Protein AF-Q0FE99-F1 (afdb_monomer)

pLDDT: mean 83.25, std 14.72, range [33.59, 97.94]

Solvent-accessible surface area (backbone atoms only — not comparable to full-atom values): 16387 Å² total; per-residue (Å²): 115,67,67,64,54,49,58,62,48,47,56,53,53,52,51,62,73,66,51,79,82,69,79,72,64,64,69,43,74,64,71,83,61,98,39,24,63,57,47,57,53,49,53,53,50,47,51,66,77,40,68,89,54,61,56,40,36,44,37,62,70,56,96,28,25,33,31,49,31,34,41,40,35,49,67,51,49,53,54,21,60,74,71,55,35,54,66,63,36,55,77,68,24,48,78,44,82,73,30,57,43,78,33,90,29,76,40,33,38,39,40,40,37,42,32,69,66,32,38,36,42,34,43,35,35,34,81,38,43,44,32,35,43,30,43,38,42,39,36,56,99,55,82,39,44,33,44,34,42,37,36,55,42,78,77,44,58,53,26,43,34,37,43,32,41,36,38,41,66,99,52,60,47,31,43,36,39,36,35,29,33,51,43,96,85,57,52,31,35,41,34,37,39,38,38,35,36,56,99,52,91,46,50,31,42,33,40,35,40,35,39,53,52,50,94,76,60,27,29,44,36,43,36,44,35,35,48,78,91,40,49,27,42,37,42,33,42,39,35,72,62,86,45,44,35,41,32,48,32,42,37,34,38,80,92,43,93,64,69,43,76,39,45,36,42,35,36,40,46,79,50,74,53,94,44,35,34,28,31,42,35,41,32,62,42,74,67,66,80,80,73,76,67,70,79,62,76,82,72,29,78,90,39,47,66,59,55,44,60,69,41,49,43,78,119

Secondary structure (DSSP, 8-state):
-HHHHHHHHHHHHHHHHSS-------EEEPP--S-HHHHHHHHHHHHHH-TT-SEEEEE--BTTEEEEEEEEEHHHHHHHHHTT-HHHHHHHSEEEEEEEEE-----EEEEEEE-SS-EEEEEEEEEETTEEEEEEEEESSSEEEEEEEEEEEEEETTEEEEEEEEEETTS--EEEEEEEEE-TTSSEEEEEEEEEETTSS-EEEEEEEEEEEETTTEEEEEEEEEETTEEEEEEEEEEE-SSEEEEEEEEEETT-SPPEEEEEEEE--SSEETTEEEEEEEES-S--TTTS----GGGSGGGHHHHHHHH----

Radius of gyration: 23.56 Å; Cα contacts (8 Å, |Δi|>4): 689; chains: 1; bounding box: 82×40×61 Å

Nearest PDB structures (foldseek):
  5onu-assembly1_C  TM=5.615E-01  e=1.186E-01  Vibrio cholerae
  4e1t-assembly1_A  TM=5.216E-01  e=1.319E-01  Yersinia pseudotuberculosis
  7bty-assembly1_L  TM=4.018E-01  e=3.081E-01  Saccharomyces cerevisiae
  9e9r-assembly1_A  TM=2.254E-01  e=5.235E-01  Homo sapiens

Mean predicted aligned error: 9.55 Å

Structure (mmCIF, N/CA/C/O backbone):
data_AF-Q0FE99-F1
#
_entry.id   AF-Q0FE99-F1
#
loop_
_atom_site.group_PDB
_atom_site.id
_atom_site.type_symbol
_atom_site.label_atom_id
_atom_site.label_alt_id
_atom_site.label_comp_id
_atom_site.label_asym_id
_atom_site.label_entity_id
_atom_site.label_seq_id
_atom_site.pdbx_PDB_ins_code
_atom_site.Cartn_x
_atom_site.Cartn_y
_atom_site.Cartn_z
_atom_site.occupancy
_atom_site.B_iso_or_equiv
_atom_site.auth_seq_id
_atom_site.auth_comp_id
_atom_site.auth_asym_id
_atom_site.auth_atom_id
_atom_site.pdbx_PDB_model_num
ATOM 1 N N . MET A 1 1 ? 56.415 15.605 14.133 1.00 55.59 1 MET A N 1
ATOM 2 C CA . MET A 1 1 ? 56.272 16.130 12.752 1.00 55.59 1 MET A CA 1
ATOM 3 C C . MET A 1 1 ? 55.196 15.385 11.950 1.00 55.59 1 MET A C 1
ATOM 5 O O . MET A 1 1 ? 54.317 16.043 11.415 1.00 55.59 1 MET A O 1
ATOM 9 N N . LEU A 1 2 ? 55.181 14.044 11.958 1.00 50.09 2 LEU A N 1
ATOM 10 C CA . LEU A 1 2 ? 54.206 13.191 11.244 1.00 50.09 2 LEU A CA 1
ATOM 11 C C . LEU A 1 2 ? 52.716 13.461 11.540 1.00 50.09 2 LEU A C 1
ATOM 13 O O . LEU A 1 2 ? 51.912 13.487 10.614 1.00 50.09 2 LEU A O 1
ATOM 17 N N . ILE A 1 3 ? 52.340 13.734 12.795 1.00 54.94 3 ILE A N 1
ATOM 18 C CA . ILE A 1 3 ? 50.931 13.968 13.178 1.00 54.94 3 ILE A CA 1
ATOM 19 C C . ILE A 1 3 ? 50.371 15.252 12.541 1.00 54.94 3 ILE A C 1
ATOM 21 O O . ILE A 1 3 ? 49.228 15.278 12.092 1.00 54.94 3 ILE A O 1
ATOM 25 N N . ARG A 1 4 ? 51.185 16.313 12.423 1.00 53.78 4 ARG A N 1
ATOM 26 C CA . ARG A 1 4 ? 50.764 17.558 11.753 1.00 53.78 4 ARG A CA 1
ATOM 27 C C . ARG A 1 4 ? 50.572 17.356 10.250 1.00 53.78 4 ARG A C 1
ATOM 29 O O . ARG A 1 4 ? 49.645 17.925 9.682 1.00 53.78 4 ARG A O 1
ATOM 36 N N . THR A 1 5 ? 51.398 16.521 9.622 1.00 63.19 5 THR A N 1
ATOM 37 C CA . THR A 1 5 ? 51.247 16.147 8.211 1.00 63.19 5 THR A CA 1
ATOM 38 C C . THR A 1 5 ? 49.976 15.320 8.004 1.00 63.19 5 THR A C 1
ATOM 40 O O . THR A 1 5 ? 49.197 15.616 7.103 1.00 63.19 5 THR A O 1
ATOM 43 N N . PHE A 1 6 ? 49.699 14.362 8.894 1.00 59.28 6 PHE A N 1
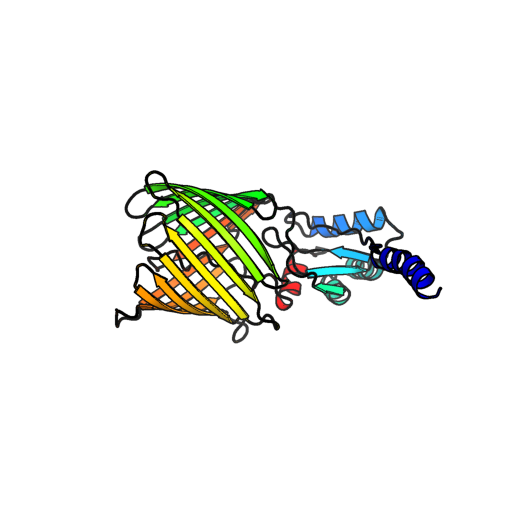ATOM 44 C CA . PHE A 1 6 ? 48.509 13.512 8.823 1.00 59.28 6 PHE A CA 1
ATOM 45 C C . PHE A 1 6 ? 47.205 14.310 8.977 1.00 59.28 6 PHE A C 1
ATOM 47 O O . PHE A 1 6 ? 46.288 14.146 8.181 1.00 59.28 6 PHE A O 1
ATOM 54 N N . ILE A 1 7 ? 47.144 15.259 9.919 1.00 65.81 7 ILE A N 1
ATOM 55 C CA . ILE A 1 7 ? 45.979 16.149 10.095 1.00 65.81 7 ILE A CA 1
ATOM 56 C C . ILE A 1 7 ? 45.768 17.050 8.866 1.00 65.81 7 ILE A C 1
ATOM 58 O O . ILE A 1 7 ? 44.627 17.330 8.487 1.00 65.81 7 ILE A O 1
ATOM 62 N N . ARG A 1 8 ? 46.854 17.486 8.212 1.00 66.56 8 ARG A N 1
ATOM 63 C CA . ARG A 1 8 ? 46.778 18.334 7.014 1.00 66.56 8 ARG A CA 1
ATOM 64 C C . ARG A 1 8 ? 46.185 17.580 5.820 1.00 66.56 8 ARG A C 1
ATOM 66 O O . ARG A 1 8 ? 45.378 18.165 5.108 1.00 66.56 8 ARG A O 1
ATOM 73 N N . TYR A 1 9 ? 46.516 16.299 5.644 1.00 66.69 9 TYR A N 1
ATOM 74 C CA . TYR A 1 9 ? 45.949 15.460 4.578 1.00 66.69 9 TYR A CA 1
ATOM 75 C C . TYR A 1 9 ? 44.597 14.833 4.939 1.00 66.69 9 TYR A C 1
ATOM 77 O O . TYR A 1 9 ? 43.781 14.625 4.046 1.00 66.69 9 TYR A O 1
ATOM 85 N N . TYR A 1 10 ? 44.297 14.624 6.226 1.00 65.00 10 TYR A N 1
ATOM 86 C CA . TYR A 1 10 ? 42.995 14.135 6.692 1.00 65.00 10 TYR A CA 1
ATOM 87 C C . TYR A 1 10 ? 41.843 15.037 6.231 1.00 65.00 10 TYR A C 1
ATOM 89 O O . TYR A 1 10 ? 40.826 14.539 5.760 1.00 65.0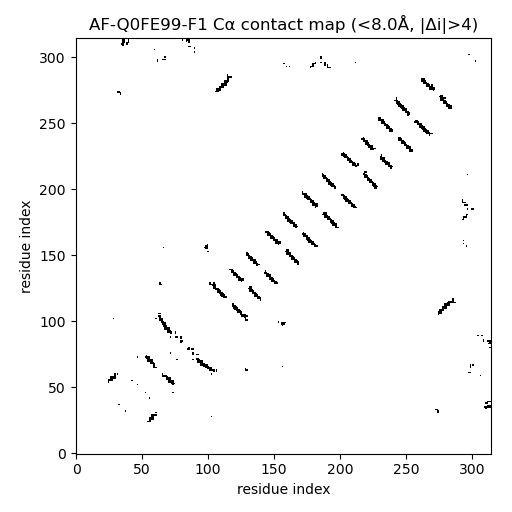0 10 TYR A O 1
ATOM 97 N N . LYS A 1 11 ? 42.024 16.367 6.263 1.00 58.12 11 LYS A N 1
ATOM 98 C CA . LYS A 1 11 ? 41.023 17.305 5.728 1.00 58.12 11 LYS A CA 1
ATOM 99 C C . LYS A 1 11 ? 40.774 17.119 4.228 1.00 58.12 11 LYS A C 1
ATOM 101 O O . LYS A 1 11 ? 39.623 17.172 3.820 1.00 58.12 11 LYS A O 1
ATOM 106 N N . TYR A 1 12 ? 41.810 16.866 3.426 1.00 64.00 12 TYR A N 1
ATOM 107 C CA . TYR A 1 12 ? 41.656 16.619 1.986 1.00 64.00 12 TYR A CA 1
ATOM 108 C C . TYR A 1 12 ? 41.033 15.250 1.694 1.00 64.00 12 TYR A C 1
ATOM 110 O O . TYR A 1 12 ? 40.179 15.152 0.822 1.00 64.00 12 TYR A O 1
ATOM 118 N N . ILE A 1 13 ? 41.393 14.214 2.457 1.00 61.84 13 ILE A N 1
ATOM 119 C CA . ILE A 1 13 ? 40.809 12.870 2.332 1.00 61.84 13 ILE A CA 1
ATOM 120 C C . ILE A 1 13 ? 39.317 12.896 2.686 1.00 61.84 13 ILE A C 1
ATOM 122 O O . ILE A 1 13 ? 38.508 12.357 1.939 1.00 61.84 13 ILE A O 1
ATOM 126 N N . VAL A 1 14 ? 38.937 13.585 3.767 1.00 56.94 14 VAL A N 1
ATOM 127 C CA . VAL A 1 14 ? 37.531 13.778 4.155 1.00 56.94 14 VAL A CA 1
ATOM 128 C C . VAL A 1 14 ? 36.778 14.630 3.126 1.00 56.94 14 VAL A C 1
ATOM 130 O O . VAL A 1 14 ? 35.630 14.330 2.823 1.00 56.94 14 VAL A O 1
ATOM 133 N N . PHE A 1 15 ? 37.417 15.638 2.524 1.00 51.78 15 PHE A N 1
ATOM 134 C CA . PHE A 1 15 ? 36.812 16.458 1.467 1.00 51.78 15 PHE A CA 1
ATOM 135 C C . PHE A 1 15 ? 36.591 15.679 0.157 1.00 51.78 15 PHE A C 1
ATOM 137 O O . PHE A 1 15 ? 35.578 15.876 -0.507 1.00 51.78 15 PHE A O 1
ATOM 144 N N . ILE A 1 16 ? 37.491 14.751 -0.189 1.00 54.09 16 ILE A N 1
ATOM 145 C CA . ILE A 1 16 ? 37.349 13.849 -1.346 1.00 54.09 16 ILE A CA 1
ATOM 146 C C . ILE A 1 16 ? 36.293 12.760 -1.076 1.00 54.09 16 ILE A C 1
ATOM 148 O O . ILE A 1 16 ? 35.539 12.418 -1.980 1.00 54.09 16 ILE A O 1
ATOM 152 N N . LEU A 1 17 ? 36.177 12.265 0.164 1.00 47.16 17 LEU A N 1
ATOM 153 C CA . LEU A 1 17 ? 35.137 11.309 0.587 1.00 47.16 17 LEU A CA 1
ATOM 154 C C . LEU A 1 17 ? 33.735 11.933 0.718 1.00 47.16 17 LEU A C 1
ATOM 156 O O . LEU A 1 17 ? 32.744 11.214 0.620 1.00 47.16 17 LEU A O 1
ATOM 160 N N . LEU A 1 18 ? 33.647 13.249 0.942 1.00 41.38 18 LEU A N 1
ATOM 161 C CA . LEU A 1 18 ? 32.390 14.000 1.069 1.00 41.38 18 LEU A CA 1
ATOM 162 C C . LEU A 1 18 ? 31.955 14.705 -0.219 1.00 41.38 18 LEU A C 1
ATOM 164 O O . LEU A 1 18 ? 30.887 15.313 -0.231 1.00 41.38 18 LEU A O 1
ATOM 168 N N . MET A 1 19 ? 32.738 14.632 -1.298 1.00 36.09 19 MET A N 1
ATOM 169 C CA . MET A 1 19 ? 32.263 15.035 -2.619 1.00 36.09 19 MET A CA 1
ATOM 170 C C . MET A 1 19 ? 31.213 14.014 -3.069 1.00 36.09 19 MET A C 1
ATOM 172 O O . MET A 1 19 ? 31.570 12.861 -3.328 1.00 36.09 19 MET A O 1
ATOM 176 N N . PRO A 1 20 ? 29.924 14.380 -3.184 1.00 35.47 20 PRO A N 1
ATOM 177 C CA . PRO A 1 20 ? 28.985 13.498 -3.839 1.00 35.47 20 PRO A CA 1
ATOM 178 C C . PRO A 1 20 ? 29.441 13.403 -5.296 1.00 35.47 20 PRO A C 1
ATOM 180 O O . PRO A 1 20 ? 29.342 14.372 -6.047 1.00 35.47 20 PRO A O 1
ATOM 183 N N . MET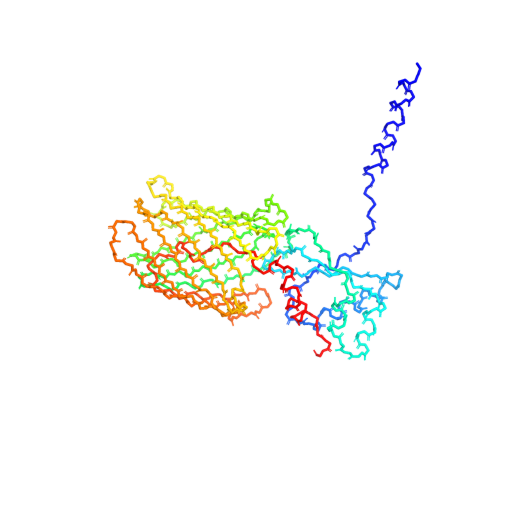 A 1 21 ? 29.950 12.243 -5.718 1.00 33.59 21 MET A N 1
ATOM 184 C CA . MET A 1 21 ? 29.922 11.911 -7.138 1.00 33.59 21 MET A CA 1
ATOM 185 C C . MET A 1 21 ? 28.452 11.759 -7.508 1.00 33.59 21 MET A C 1
ATOM 187 O O . MET A 1 21 ? 27.885 10.669 -7.483 1.00 33.59 21 MET A O 1
ATOM 191 N N . THR A 1 22 ? 27.800 12.870 -7.828 1.00 36.06 22 THR A N 1
ATOM 192 C CA . THR A 1 22 ? 26.568 12.818 -8.583 1.00 36.06 22 THR A CA 1
ATOM 193 C C . THR A 1 22 ? 26.960 12.446 -10.006 1.00 36.06 22 THR A C 1
ATOM 195 O O . THR A 1 22 ? 27.156 13.292 -10.874 1.00 36.06 22 THR A O 1
ATOM 198 N N . ILE A 1 23 ? 27.030 11.143 -10.288 1.00 36.03 23 ILE A N 1
ATOM 199 C CA . ILE A 1 23 ? 26.651 10.691 -11.624 1.00 36.03 23 ILE A CA 1
ATOM 200 C C . ILE A 1 23 ? 25.162 11.016 -11.709 1.00 36.03 23 ILE A C 1
ATOM 202 O O . ILE A 1 23 ? 24.304 10.232 -11.313 1.00 36.03 23 ILE A O 1
ATOM 206 N N . GLN A 1 24 ? 24.863 12.254 -12.101 1.00 38.78 24 GLN A N 1
ATOM 207 C CA . GLN A 1 24 ? 23.513 12.765 -12.264 1.00 38.78 24 GLN A CA 1
ATOM 208 C C . GLN A 1 24 ? 22.927 12.103 -13.518 1.00 38.78 24 GLN A C 1
ATOM 210 O O . GLN A 1 24 ? 22.802 12.697 -14.592 1.00 38.78 24 GLN A O 1
ATOM 215 N N . ALA A 1 25 ? 22.556 10.829 -13.380 1.00 41.19 25 ALA A N 1
ATOM 216 C CA . ALA A 1 25 ? 21.406 10.332 -14.101 1.00 41.19 25 ALA A CA 1
ATOM 217 C C . ALA A 1 25 ? 20.262 11.279 -13.723 1.00 41.19 25 ALA A C 1
ATOM 219 O O . ALA A 1 25 ? 19.929 11.446 -12.553 1.00 41.19 25 ALA A O 1
ATOM 220 N N . GLU A 1 26 ? 19.746 12.002 -14.708 1.00 47.16 26 GLU A N 1
ATOM 221 C CA . GLU A 1 26 ? 18.569 12.833 -14.471 1.00 47.16 26 GLU A CA 1
ATOM 222 C C . GLU A 1 26 ? 17.416 11.873 -14.295 1.00 47.16 26 GLU A C 1
ATOM 224 O O . GLU A 1 26 ? 17.114 11.068 -15.181 1.00 47.16 26 GLU A O 1
ATOM 229 N N . GLU A 1 27 ? 16.868 11.914 -13.095 1.00 48.84 27 GLU A N 1
ATOM 230 C CA . GLU A 1 27 ? 15.754 11.090 -12.707 1.00 48.84 27 GLU A CA 1
ATOM 231 C C . GLU A 1 27 ? 14.528 11.561 -13.480 1.00 48.84 27 GLU A C 1
ATOM 233 O O . GLU A 1 27 ? 14.151 12.735 -13.440 1.00 48.84 27 GLU A O 1
ATOM 238 N N . ILE A 1 28 ? 13.908 10.643 -14.215 1.00 53.31 28 ILE A N 1
ATOM 239 C CA . ILE A 1 28 ? 12.553 10.871 -14.684 1.00 53.31 28 ILE A CA 1
ATOM 240 C C . ILE A 1 28 ? 11.665 10.490 -13.516 1.00 53.31 28 ILE A C 1
ATOM 242 O O . ILE A 1 28 ? 11.262 9.332 -13.361 1.00 53.31 28 ILE A O 1
ATOM 246 N N . GLU A 1 29 ? 11.371 11.477 -12.676 1.00 48.50 29 GLU A N 1
ATOM 247 C CA . GLU A 1 29 ? 10.285 11.330 -11.725 1.00 48.50 29 GLU A CA 1
ATOM 248 C C . GLU A 1 29 ? 8.992 11.082 -12.509 1.00 48.50 29 GLU A C 1
ATOM 250 O O . GLU A 1 29 ? 8.618 11.823 -13.425 1.00 48.50 29 GLU A O 1
ATOM 255 N N . TYR A 1 30 ? 8.318 9.988 -12.169 1.00 50.72 30 TYR A N 1
ATOM 256 C CA . TYR A 1 30 ? 7.049 9.622 -12.770 1.00 50.72 30 TYR A CA 1
ATOM 257 C C . TYR A 1 30 ? 6.012 10.731 -12.549 1.00 50.72 30 TYR A C 1
ATOM 259 O O . TYR A 1 30 ? 5.648 11.063 -11.417 1.00 50.72 30 TYR A O 1
ATOM 267 N N . ILE A 1 31 ? 5.477 11.260 -13.651 1.00 42.38 31 ILE A N 1
ATOM 268 C CA . ILE A 1 31 ? 4.273 12.086 -13.632 1.00 42.38 31 ILE A CA 1
ATOM 269 C C . ILE A 1 31 ? 3.072 11.126 -13.659 1.00 42.38 31 ILE A C 1
ATOM 271 O O . ILE A 1 31 ? 2.992 10.307 -14.573 1.00 42.38 31 ILE A O 1
ATOM 275 N N . PRO A 1 32 ? 2.127 11.224 -12.706 1.00 39.38 32 PRO A N 1
ATOM 276 C CA . PRO A 1 32 ? 0.945 10.364 -12.572 1.00 39.38 32 PRO A CA 1
ATOM 277 C C . PRO A 1 32 ? -0.127 10.619 -13.642 1.00 39.38 32 PRO A C 1
ATOM 279 O O . PRO A 1 32 ? -1.306 10.782 -13.347 1.00 39.38 32 PRO A O 1
ATOM 282 N N . SER A 1 33 ? 0.283 10.662 -14.904 1.00 36.03 33 SER A N 1
ATOM 283 C CA . SER A 1 33 ? -0.612 10.707 -16.049 1.00 36.03 33 SER A CA 1
ATOM 284 C C . SER A 1 33 ? -0.863 9.282 -16.534 1.00 36.03 33 SER A C 1
ATOM 286 O O . SER A 1 33 ? 0.059 8.572 -16.927 1.00 36.03 33 SER A O 1
ATOM 288 N N . ASN A 1 34 ? -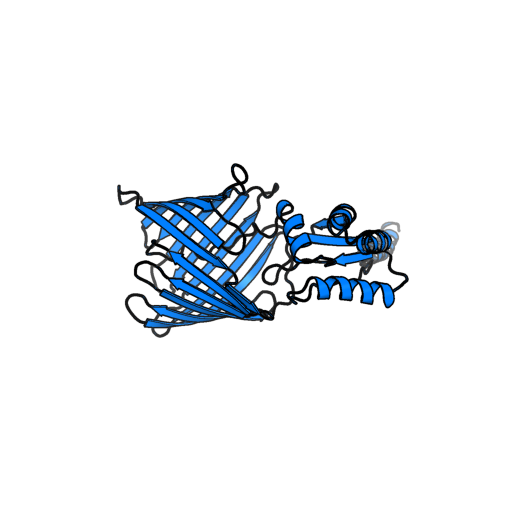2.134 8.889 -16.488 1.00 41.47 34 ASN A N 1
ATOM 289 C CA . ASN A 1 34 ? -2.721 7.588 -16.818 1.00 41.47 34 ASN A CA 1
ATOM 290 C C . ASN A 1 34 ? -2.595 7.178 -18.304 1.00 41.47 34 ASN A C 1
ATOM 292 O O . ASN A 1 34 ? -3.504 6.583 -18.872 1.00 41.47 34 ASN A O 1
ATOM 296 N N . SER A 1 35 ? -1.484 7.474 -18.976 1.00 49.81 35 SER A N 1
ATOM 297 C CA . SER A 1 35 ? -1.228 6.888 -20.290 1.00 49.81 35 SER A CA 1
ATOM 298 C C . SER A 1 35 ? 0.221 6.444 -20.406 1.00 49.81 35 SER A C 1
ATOM 300 O O . SER A 1 35 ? 1.145 7.252 -20.331 1.00 49.81 35 SER A O 1
ATOM 302 N N . SER A 1 36 ? 0.417 5.152 -20.658 1.00 53.69 36 SER A N 1
ATOM 303 C CA . SER A 1 36 ? 1.676 4.580 -21.154 1.00 53.69 36 SER A CA 1
ATOM 304 C C . SER A 1 36 ? 2.278 5.415 -22.295 1.00 53.69 36 SER A C 1
ATOM 306 O O . SER A 1 36 ? 3.486 5.657 -22.345 1.00 53.69 36 SER A O 1
ATOM 308 N N . LYS A 1 37 ? 1.406 5.981 -23.144 1.00 59.06 37 LYS A N 1
ATOM 309 C CA . LYS A 1 37 ? 1.744 6.919 -24.226 1.00 59.06 37 LYS A CA 1
ATOM 310 C C . LYS A 1 37 ? 2.473 8.173 -23.739 1.00 59.06 37 LYS A C 1
ATOM 312 O O . LYS A 1 37 ? 3.293 8.712 -24.477 1.00 59.06 37 LYS A O 1
ATOM 317 N N . SER A 1 38 ? 2.223 8.644 -22.517 1.00 69.25 38 SER A N 1
ATOM 318 C CA . SER A 1 38 ? 2.948 9.774 -21.927 1.00 69.25 38 SER A CA 1
ATOM 319 C C . SER A 1 38 ? 4.372 9.404 -21.508 1.00 69.25 38 SER A C 1
ATOM 321 O O . SER A 1 38 ? 5.252 10.261 -21.567 1.00 69.25 38 SER A O 1
ATOM 323 N N . ILE A 1 39 ? 4.621 8.161 -21.086 1.00 77.31 39 ILE A N 1
ATOM 324 C CA . ILE A 1 39 ? 5.941 7.729 -20.605 1.00 77.31 39 ILE A CA 1
ATOM 325 C C . ILE A 1 39 ? 6.889 7.523 -21.779 1.00 77.31 39 ILE A C 1
ATOM 327 O O . ILE A 1 39 ? 7.949 8.140 -21.802 1.00 77.31 39 ILE A O 1
ATOM 331 N N . VAL A 1 40 ? 6.474 6.769 -22.801 1.00 83.00 40 VAL A N 1
ATOM 332 C CA . VAL A 1 40 ? 7.266 6.569 -24.031 1.00 83.00 40 VAL A CA 1
ATOM 333 C C . VAL A 1 40 ? 7.639 7.917 -24.666 1.00 83.00 40 VAL A C 1
ATOM 335 O O . VAL A 1 40 ? 8.808 8.171 -24.954 1.00 83.00 40 VAL A O 1
ATOM 338 N N . LYS A 1 41 ? 6.681 8.851 -24.774 1.00 83.50 41 LYS A N 1
ATOM 339 C CA . LYS A 1 41 ? 6.940 10.214 -25.277 1.00 83.50 41 LYS A CA 1
ATOM 340 C C . LYS A 1 41 ? 7.944 10.997 -24.424 1.00 83.50 41 LYS A C 1
ATOM 342 O O . LYS A 1 41 ? 8.742 11.761 -24.966 1.00 83.50 41 LYS A O 1
ATOM 347 N N . ASN A 1 42 ? 7.914 10.838 -23.101 1.00 83.38 42 ASN A N 1
ATOM 348 C CA . ASN A 1 42 ? 8.874 11.492 -22.211 1.00 83.38 42 ASN A CA 1
ATOM 349 C C . ASN A 1 42 ? 10.286 10.936 -22.396 1.00 83.38 42 ASN A C 1
ATOM 351 O O . ASN A 1 42 ? 11.229 11.722 -22.487 1.00 83.38 42 ASN A O 1
ATOM 355 N N . ILE A 1 43 ? 10.418 9.612 -22.505 1.00 86.25 43 ILE A N 1
ATOM 356 C CA . ILE A 1 43 ? 11.696 8.948 -22.777 1.00 86.25 43 ILE A CA 1
ATOM 357 C C . ILE A 1 43 ? 12.263 9.427 -24.121 1.00 86.25 43 ILE A C 1
ATOM 359 O O . ILE A 1 43 ? 13.410 9.874 -24.179 1.00 86.25 43 ILE A O 1
ATOM 363 N N . ASP A 1 44 ? 11.439 9.436 -25.174 1.00 88.31 44 ASP A N 1
ATOM 364 C CA . ASP A 1 44 ? 11.815 9.951 -26.498 1.00 88.31 44 ASP A CA 1
ATOM 365 C C . ASP A 1 44 ? 12.333 11.391 -26.428 1.00 88.31 44 ASP A C 1
ATOM 367 O O . ASP A 1 44 ? 13.399 11.714 -26.960 1.00 88.31 44 ASP A O 1
ATOM 371 N N . ARG A 1 45 ? 11.585 12.271 -25.750 1.00 86.38 45 ARG A N 1
ATOM 372 C CA . ARG A 1 45 ? 11.951 13.681 -25.589 1.00 86.38 45 ARG A CA 1
ATOM 373 C C . ARG A 1 45 ? 13.303 13.828 -24.897 1.00 86.38 45 ARG A C 1
ATOM 375 O O . ARG A 1 45 ? 14.115 14.635 -25.343 1.00 86.38 45 ARG A O 1
ATOM 382 N N . LEU A 1 46 ? 13.557 13.057 -23.845 1.00 85.56 46 LEU A N 1
ATOM 383 C CA . LEU A 1 46 ? 14.795 13.153 -23.074 1.00 85.56 46 LEU A CA 1
ATOM 384 C C . LEU A 1 46 ? 16.005 12.656 -23.857 1.00 85.56 46 LEU A C 1
ATOM 386 O O . LEU A 1 46 ? 17.021 13.350 -23.894 1.00 85.56 46 LEU A O 1
ATOM 390 N N . PHE A 1 47 ? 15.895 11.521 -24.552 1.00 88.06 47 PHE A N 1
ATOM 391 C CA . PHE A 1 47 ? 16.986 11.046 -25.405 1.00 88.06 47 PHE A CA 1
ATOM 392 C C . PHE A 1 47 ? 17.241 11.951 -26.614 1.00 88.06 47 PHE A C 1
ATOM 394 O O . PHE A 1 47 ? 18.381 12.009 -27.083 1.00 88.06 47 PHE A O 1
ATOM 401 N N . LYS A 1 48 ? 16.219 12.675 -27.096 1.00 88.00 48 LYS A N 1
ATOM 402 C CA . LYS A 1 48 ? 16.360 13.695 -28.144 1.00 88.00 48 LYS A CA 1
ATOM 403 C C . LYS A 1 48 ? 17.033 14.970 -27.630 1.00 88.00 48 LYS A C 1
ATOM 405 O O . LYS A 1 48 ? 17.907 15.501 -28.303 1.00 88.00 48 LYS A O 1
ATOM 410 N N . GLN A 1 49 ? 16.638 15.463 -26.455 1.00 85.44 49 GLN A N 1
ATOM 411 C CA . GLN A 1 49 ? 17.198 16.683 -25.859 1.00 85.44 49 GLN A CA 1
ATOM 412 C C . GLN A 1 49 ? 18.621 16.486 -25.326 1.00 85.44 49 GLN A C 1
ATOM 414 O O . GLN A 1 49 ? 19.403 17.434 -25.309 1.00 85.44 49 GLN A O 1
ATOM 419 N N . LYS A 1 50 ? 18.960 15.273 -24.875 1.00 83.19 50 LYS A N 1
ATOM 420 C CA . LYS A 1 50 ? 20.261 14.942 -24.277 1.00 83.19 50 LYS A CA 1
ATOM 421 C C . LYS A 1 50 ? 20.880 13.729 -24.979 1.00 83.19 50 LYS A C 1
ATOM 423 O O . LYS A 1 50 ? 20.942 12.644 -24.395 1.00 83.19 50 LYS A O 1
ATOM 428 N N . PRO A 1 51 ? 21.333 13.878 -26.238 1.00 81.88 51 PRO A N 1
ATOM 429 C CA . PRO A 1 51 ? 21.830 12.766 -27.047 1.00 81.88 51 PRO A CA 1
ATOM 430 C C . PRO A 1 51 ? 23.046 12.046 -26.442 1.00 81.88 51 PRO A C 1
ATOM 432 O O . PRO A 1 51 ? 23.211 10.852 -26.680 1.00 81.88 51 PRO A O 1
ATOM 435 N N . GLN A 1 52 ? 23.843 12.736 -25.628 1.00 84.06 52 GLN A N 1
ATOM 436 C CA . GLN A 1 52 ? 25.014 12.212 -24.924 1.00 84.06 52 GLN A CA 1
ATOM 437 C C . GLN A 1 52 ? 24.687 11.247 -23.770 1.00 84.06 52 GLN A C 1
ATOM 439 O O . GLN A 1 52 ? 25.587 10.597 -23.245 1.00 84.06 52 GLN A O 1
ATOM 444 N N . LYS A 1 53 ? 23.422 11.147 -23.340 1.00 80.25 53 LYS A N 1
ATOM 445 C CA . LYS A 1 53 ? 23.033 10.233 -22.259 1.00 80.25 53 LYS A CA 1
ATOM 446 C C . LYS A 1 53 ? 22.877 8.800 -22.748 1.00 80.25 53 LYS A C 1
ATOM 448 O O . LYS A 1 53 ? 22.207 8.547 -23.747 1.00 80.25 53 LYS A O 1
ATOM 453 N N . ILE A 1 54 ? 23.454 7.874 -21.985 1.00 88.12 54 ILE A N 1
ATOM 454 C CA . ILE A 1 54 ? 23.476 6.436 -22.288 1.00 88.12 54 ILE A CA 1
ATOM 455 C C . ILE A 1 54 ? 22.294 5.710 -21.631 1.00 88.12 54 ILE A C 1
ATOM 457 O O . ILE A 1 54 ? 21.829 4.701 -22.155 1.00 88.12 54 ILE A O 1
ATOM 461 N N . SER A 1 55 ? 21.756 6.239 -20.530 1.00 87.31 55 SER A N 1
ATOM 462 C CA . SER A 1 55 ? 20.583 5.690 -19.849 1.00 87.31 55 SER A CA 1
ATOM 463 C C . SER A 1 55 ? 19.719 6.777 -19.210 1.00 87.31 55 SER A C 1
ATOM 465 O O . SER A 1 55 ? 20.120 7.940 -19.089 1.00 87.31 55 SER A O 1
ATOM 467 N N . ILE A 1 56 ? 18.515 6.377 -18.815 1.00 88.69 56 ILE A N 1
ATOM 468 C CA . ILE A 1 56 ? 17.571 7.162 -18.019 1.00 88.69 56 ILE A CA 1
ATOM 469 C C . ILE A 1 56 ? 17.107 6.332 -16.823 1.00 88.69 56 ILE A C 1
ATOM 471 O O . ILE A 1 56 ? 17.029 5.108 -16.914 1.00 88.69 56 ILE A O 1
ATOM 475 N N . LEU A 1 57 ? 16.762 6.996 -15.722 1.00 86.94 57 LEU A N 1
ATOM 476 C CA . LEU A 1 57 ? 16.169 6.340 -14.563 1.00 86.94 57 LEU A CA 1
ATOM 477 C C . LEU A 1 57 ? 14.656 6.556 -14.575 1.00 86.94 57 LEU A C 1
ATOM 479 O O . LEU A 1 57 ? 14.195 7.696 -14.555 1.00 86.94 57 LEU A O 1
ATOM 483 N N . LEU A 1 58 ? 13.898 5.465 -14.595 1.00 86.19 58 LEU A N 1
ATOM 484 C CA . LEU A 1 58 ? 12.448 5.467 -14.465 1.00 86.19 58 LEU A CA 1
ATOM 485 C C . LEU A 1 58 ? 12.058 4.987 -13.067 1.00 86.19 58 LEU A C 1
ATOM 487 O O . LEU A 1 58 ? 12.325 3.843 -12.719 1.00 86.19 58 LEU A O 1
ATOM 491 N N . THR A 1 59 ? 11.371 5.822 -12.291 1.00 86.81 59 THR A N 1
ATOM 492 C CA . THR A 1 59 ? 10.967 5.496 -10.913 1.00 86.81 59 THR A CA 1
ATOM 493 C C . THR A 1 59 ? 9.438 5.340 -10.816 1.00 86.81 59 THR A C 1
ATOM 495 O O . THR A 1 59 ? 8.736 6.353 -10.753 1.00 86.81 59 THR A O 1
ATOM 498 N N . PRO A 1 60 ? 8.876 4.110 -10.791 1.00 82.81 60 PRO A N 1
ATOM 499 C CA . PRO A 1 60 ? 7.438 3.896 -10.621 1.00 82.81 60 PRO A CA 1
ATOM 500 C C . PRO A 1 60 ? 6.923 4.437 -9.286 1.00 82.81 60 PRO A C 1
ATOM 502 O O . PRO A 1 60 ? 7.495 4.179 -8.223 1.00 82.81 60 PRO A O 1
ATOM 505 N N . LYS A 1 61 ? 5.795 5.148 -9.337 1.00 83.12 61 LYS A N 1
ATOM 506 C CA . LYS A 1 61 ? 5.155 5.755 -8.167 1.00 83.12 61 LYS A CA 1
ATOM 507 C C . LYS A 1 61 ? 3.855 5.036 -7.817 1.00 83.12 61 LYS A C 1
ATOM 509 O O . LYS A 1 61 ? 2.950 4.928 -8.636 1.00 83.12 61 LYS A O 1
ATOM 514 N N . ILE A 1 62 ? 3.714 4.664 -6.551 1.00 83.31 62 ILE A N 1
ATOM 515 C CA . ILE A 1 62 ? 2.534 4.028 -5.967 1.00 83.31 62 ILE A CA 1
ATOM 516 C C . ILE A 1 62 ? 2.074 4.892 -4.792 1.00 83.31 62 ILE A C 1
ATOM 518 O O . ILE A 1 62 ? 2.794 5.038 -3.806 1.00 83.31 62 ILE A O 1
ATOM 522 N N . LYS A 1 63 ? 0.886 5.507 -4.894 1.00 80.94 63 LYS A N 1
ATOM 523 C CA . LYS A 1 63 ? 0.272 6.330 -3.823 1.00 80.94 63 LYS A CA 1
ATOM 524 C C . LYS A 1 63 ? 1.256 7.317 -3.157 1.00 80.94 63 LYS A C 1
ATOM 526 O O . LYS A 1 63 ? 1.392 7.359 -1.933 1.00 80.94 63 LYS A O 1
ATOM 531 N N . GLY A 1 64 ? 1.988 8.084 -3.970 1.00 83.75 64 GLY A N 1
ATOM 532 C CA . GLY A 1 64 ? 2.930 9.089 -3.454 1.00 83.75 64 GLY A CA 1
ATOM 533 C C . GLY A 1 64 ? 4.308 8.562 -3.054 1.00 83.75 64 GLY A C 1
ATOM 534 O O . GLY A 1 64 ? 5.080 9.308 -2.467 1.00 83.75 64 GLY A O 1
ATOM 535 N N . LYS A 1 65 ? 4.624 7.293 -3.318 1.00 90.12 65 LYS A N 1
ATOM 536 C CA . LYS A 1 65 ? 5.868 6.655 -2.866 1.00 90.12 65 LYS A CA 1
ATOM 537 C C . LYS A 1 65 ? 6.489 5.835 -3.986 1.00 90.12 65 LYS A C 1
ATOM 539 O O . LYS A 1 65 ? 5.790 5.426 -4.907 1.00 90.12 65 LYS A O 1
ATOM 544 N N . SER A 1 66 ? 7.774 5.548 -3.884 1.00 91.06 66 SER A N 1
ATOM 545 C CA . SER A 1 66 ? 8.477 4.596 -4.744 1.00 91.06 66 SER A CA 1
ATOM 546 C C . SER A 1 66 ? 9.438 3.753 -3.912 1.00 91.06 66 SER A C 1
ATOM 548 O O . SER A 1 66 ? 9.662 4.039 -2.735 1.00 91.06 66 SER A O 1
ATOM 550 N N . ARG A 1 67 ? 9.982 2.692 -4.511 1.00 92.69 67 ARG A N 1
ATOM 551 C CA . ARG A 1 67 ? 11.062 1.897 -3.910 1.00 92.69 67 ARG A CA 1
ATOM 552 C C . ARG A 1 67 ? 12.110 1.500 -4.936 1.00 92.69 67 ARG A C 1
ATOM 554 O O . ARG A 1 67 ? 13.304 1.682 -4.721 1.00 92.69 67 ARG A O 1
ATOM 561 N N . TYR A 1 68 ? 11.630 0.961 -6.045 1.00 91.75 68 TYR A N 1
ATOM 562 C CA . TYR A 1 68 ? 12.471 0.557 -7.154 1.00 91.75 68 TYR A CA 1
ATOM 563 C C . TYR A 1 68 ? 12.491 1.614 -8.240 1.00 91.75 68 TYR A C 1
ATOM 565 O O . TYR A 1 68 ? 11.542 2.389 -8.382 1.00 91.75 68 TYR A O 1
ATOM 573 N N . SER A 1 69 ? 13.550 1.559 -9.032 1.00 90.94 69 SER A N 1
ATOM 574 C CA . SER A 1 69 ? 13.696 2.298 -10.274 1.00 90.94 69 SER A CA 1
ATOM 575 C C . SER A 1 69 ? 14.303 1.391 -11.345 1.00 90.94 69 SER A C 1
ATOM 577 O O . SER A 1 69 ? 14.967 0.405 -11.027 1.00 90.94 69 SER A O 1
ATOM 579 N N . PHE A 1 70 ? 14.085 1.729 -12.611 1.00 91.00 70 PHE A N 1
ATOM 580 C CA . PHE A 1 70 ? 14.627 1.034 -13.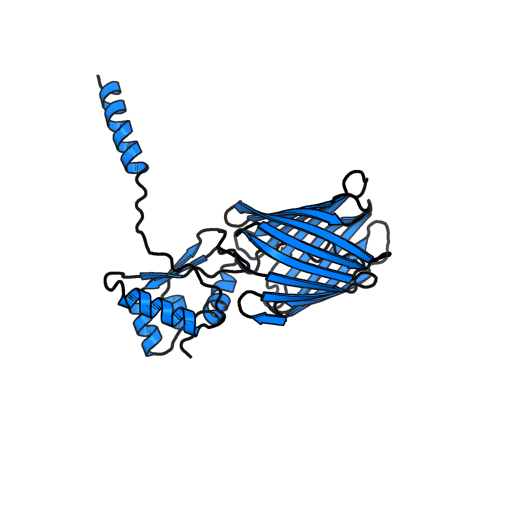770 1.00 91.00 70 PHE A CA 1
ATOM 581 C C . PHE A 1 70 ? 15.631 1.931 -14.488 1.00 91.00 70 PHE A C 1
ATOM 583 O O . PHE A 1 70 ? 15.275 3.026 -14.923 1.00 91.00 70 PHE A O 1
ATOM 590 N N . SER A 1 71 ? 16.872 1.475 -14.630 1.00 91.94 71 SER A N 1
ATOM 591 C CA . SER A 1 71 ? 17.858 2.117 -15.498 1.00 91.94 71 SER A CA 1
ATOM 592 C C . SER A 1 71 ? 17.668 1.589 -16.915 1.00 91.94 71 SER A C 1
ATOM 594 O O . SER A 1 71 ? 18.041 0.459 -17.230 1.00 91.94 71 SER A O 1
ATOM 596 N N . ILE A 1 72 ? 17.047 2.401 -17.766 1.00 90.75 72 ILE A N 1
ATOM 597 C CA . ILE A 1 72 ? 16.746 2.047 -19.151 1.00 90.75 72 ILE A CA 1
ATOM 598 C C . ILE A 1 72 ? 17.874 2.576 -20.029 1.00 90.75 72 ILE A C 1
ATOM 600 O O . ILE A 1 72 ? 18.050 3.792 -20.165 1.00 90.75 72 ILE A O 1
ATOM 604 N N . ARG A 1 73 ? 18.642 1.675 -20.644 1.00 92.25 73 ARG A N 1
ATOM 605 C CA . ARG A 1 73 ? 19.672 2.065 -21.610 1.00 92.25 73 ARG A CA 1
ATOM 606 C C . ARG A 1 73 ? 19.055 2.534 -22.927 1.00 92.25 73 ARG A C 1
ATOM 608 O O . ARG A 1 73 ? 18.050 2.003 -23.394 1.00 92.25 73 ARG A O 1
ATOM 615 N N . LYS A 1 74 ? 19.690 3.526 -23.547 1.00 90.56 74 LYS A N 1
ATOM 616 C CA . LYS A 1 74 ? 19.243 4.173 -24.786 1.00 90.56 74 LYS A CA 1
ATOM 617 C C . LYS A 1 74 ? 19.169 3.208 -25.971 1.00 90.56 74 LYS A C 1
ATOM 619 O O . LYS A 1 74 ? 18.205 3.245 -26.728 1.00 90.56 74 LYS A O 1
ATOM 624 N N . ASP A 1 75 ? 20.173 2.354 -26.128 1.00 92.81 75 ASP A N 1
ATOM 625 C CA . ASP A 1 75 ? 20.228 1.326 -27.172 1.00 92.81 75 ASP A CA 1
ATOM 626 C C . ASP A 1 75 ? 19.127 0.272 -26.997 1.00 92.81 75 ASP A C 1
ATOM 628 O O . ASP A 1 75 ? 18.369 0.021 -27.934 1.00 92.81 75 ASP A O 1
ATOM 632 N N . ALA A 1 76 ? 18.974 -0.260 -25.782 1.00 92.25 76 ALA A N 1
ATOM 633 C CA . ALA A 1 76 ? 17.906 -1.195 -25.433 1.00 92.25 76 ALA A CA 1
ATOM 634 C C . ALA A 1 76 ? 16.514 -0.589 -25.675 1.00 92.25 76 ALA A C 1
ATOM 636 O O . ALA A 1 76 ? 15.633 -1.244 -26.234 1.00 92.25 76 ALA A O 1
ATOM 637 N N . TYR A 1 77 ? 16.318 0.683 -25.315 1.00 91.75 77 TYR A N 1
ATOM 638 C CA . TYR A 1 77 ? 15.064 1.399 -25.546 1.00 91.75 77 TYR A CA 1
ATOM 639 C C . TYR A 1 77 ? 14.722 1.543 -27.035 1.00 91.75 77 TYR A C 1
ATOM 641 O O . TYR A 1 77 ? 13.579 1.326 -27.430 1.00 91.75 77 TYR A O 1
ATOM 649 N N . TYR A 1 78 ? 15.685 1.901 -27.888 1.00 91.06 78 TYR A N 1
ATOM 650 C CA . TYR A 1 78 ? 15.408 2.017 -29.323 1.00 91.06 78 TYR A CA 1
ATOM 651 C C . TYR A 1 78 ? 15.161 0.664 -29.986 1.00 91.06 78 TYR A C 1
ATOM 653 O O . TYR A 1 78 ? 14.309 0.574 -30.871 1.00 91.06 78 TYR A O 1
ATOM 661 N N . LEU A 1 79 ? 15.868 -0.380 -29.547 1.00 91.56 79 LEU A N 1
ATOM 662 C CA . LEU A 1 79 ? 15.665 -1.738 -30.041 1.00 91.56 79 LEU A CA 1
ATOM 663 C C . LEU A 1 79 ? 14.260 -2.251 -29.698 1.00 91.56 79 LEU A C 1
ATOM 665 O O . LEU A 1 79 ? 13.520 -2.653 -30.591 1.00 91.56 79 LEU A O 1
ATOM 669 N N . SER A 1 80 ? 13.871 -2.161 -28.427 1.00 90.94 80 SER A N 1
ATOM 670 C CA . SER A 1 80 ? 12.533 -2.547 -27.957 1.00 90.94 80 SER A CA 1
ATOM 671 C C . SER A 1 80 ? 11.424 -1.748 -28.633 1.00 90.94 80 SER A C 1
ATOM 673 O O . SER A 1 80 ? 10.460 -2.327 -29.124 1.00 90.94 80 SER A O 1
ATOM 675 N N . LYS A 1 81 ? 11.586 -0.425 -28.760 1.00 89.69 81 LYS A N 1
ATOM 676 C CA . LYS A 1 81 ? 10.622 0.428 -29.464 1.00 89.69 81 LYS A CA 1
ATOM 677 C C . LYS A 1 81 ? 10.442 0.025 -30.929 1.00 89.69 81 LYS A C 1
ATOM 679 O O . LYS A 1 81 ? 9.316 0.045 -31.417 1.00 89.69 81 LYS A O 1
ATOM 684 N N . LYS A 1 82 ? 11.523 -0.341 -31.633 1.00 91.06 82 LYS A N 1
ATOM 685 C CA . LYS A 1 82 ? 11.468 -0.786 -33.039 1.00 91.06 82 LYS A CA 1
ATOM 686 C C . LYS A 1 82 ? 10.570 -2.014 -33.215 1.00 91.06 82 LYS A C 1
ATOM 688 O O . LYS A 1 82 ? 9.864 -2.094 -34.214 1.00 91.06 82 LYS A O 1
ATOM 693 N N . TYR A 1 83 ? 10.599 -2.938 -32.258 1.00 90.38 83 TYR A N 1
ATOM 694 C CA . TYR A 1 83 ? 9.802 -4.168 -32.284 1.00 90.38 83 TYR A CA 1
ATOM 695 C C . TYR A 1 83 ? 8.520 -4.087 -31.446 1.00 90.38 83 TYR A C 1
ATOM 697 O O . TYR A 1 83 ? 7.818 -5.083 -31.317 1.00 90.38 83 TYR A O 1
ATOM 705 N N . ALA A 1 84 ? 8.209 -2.912 -30.889 1.00 88.12 84 ALA A N 1
ATOM 706 C CA . ALA A 1 84 ? 7.115 -2.706 -29.943 1.00 88.12 84 ALA A CA 1
ATOM 707 C C . ALA A 1 84 ? 7.131 -3.691 -28.751 1.00 88.12 84 ALA A C 1
ATOM 709 O O . ALA A 1 84 ? 6.085 -3.997 -28.178 1.00 88.12 84 ALA A O 1
ATOM 710 N N . ASP A 1 85 ? 8.319 -4.141 -28.332 1.00 87.06 85 ASP A N 1
ATOM 711 C CA . ASP A 1 85 ? 8.486 -5.136 -27.272 1.00 87.06 85 ASP A CA 1
ATOM 712 C C . ASP A 1 85 ? 8.899 -4.491 -25.945 1.00 87.06 85 ASP A C 1
ATOM 714 O O . ASP A 1 85 ? 10.075 -4.282 -25.637 1.00 87.06 85 ASP A O 1
ATOM 718 N N . ALA A 1 86 ? 7.900 -4.159 -25.129 1.00 87.69 86 ALA A N 1
ATOM 719 C CA . ALA A 1 86 ? 8.132 -3.644 -23.785 1.00 87.69 86 ALA A CA 1
ATOM 720 C C . ALA A 1 86 ? 8.656 -4.717 -22.814 1.00 87.69 86 ALA A C 1
ATOM 722 O O . ALA A 1 86 ? 9.236 -4.355 -21.791 1.00 87.69 86 ALA A O 1
ATOM 723 N N . SER A 1 87 ? 8.451 -6.007 -23.093 1.00 88.75 87 SER A N 1
ATOM 724 C CA . SER A 1 87 ? 8.861 -7.096 -22.199 1.00 88.75 87 SER A CA 1
ATOM 725 C C . SER A 1 87 ? 10.370 -7.285 -22.248 1.00 88.75 87 SER A C 1
ATOM 727 O O . SER A 1 87 ? 11.012 -7.311 -21.202 1.00 88.75 87 SER A O 1
ATOM 729 N N . ASP A 1 88 ? 10.954 -7.302 -23.444 1.00 87.62 88 ASP A N 1
ATOM 730 C CA . ASP A 1 88 ? 12.408 -7.358 -23.608 1.00 87.62 88 ASP A CA 1
ATOM 731 C C . ASP A 1 88 ? 13.095 -6.168 -22.931 1.00 87.62 88 ASP A C 1
ATOM 733 O O . ASP A 1 88 ? 14.101 -6.325 -22.234 1.00 87.62 88 ASP A O 1
ATOM 737 N N . LEU A 1 89 ? 12.510 -4.970 -23.040 1.00 91.06 89 LEU A N 1
ATOM 738 C CA . LEU A 1 89 ? 13.057 -3.790 -22.376 1.00 91.06 89 LEU A CA 1
ATOM 739 C C . LEU A 1 89 ? 13.082 -3.924 -20.847 1.00 91.06 89 LEU A C 1
ATOM 741 O O . LEU A 1 89 ? 14.012 -3.416 -20.221 1.00 91.06 89 LEU A O 1
ATOM 745 N N . PHE A 1 90 ? 12.104 -4.603 -20.243 1.00 91.81 90 PHE A N 1
ATOM 746 C CA . PHE A 1 90 ? 12.091 -4.852 -18.800 1.00 91.81 90 PHE A CA 1
ATOM 747 C C . PHE A 1 90 ? 13.317 -5.659 -18.362 1.00 91.81 90 PHE A C 1
ATOM 749 O O . PHE A 1 90 ? 13.975 -5.285 -17.393 1.00 91.81 90 PHE A O 1
ATOM 756 N N . TYR A 1 91 ? 13.649 -6.728 -19.092 1.00 89.75 91 TYR A N 1
ATOM 757 C CA . TYR A 1 91 ? 14.799 -7.584 -18.781 1.00 89.75 91 TYR A CA 1
ATOM 758 C C . TYR A 1 91 ? 16.143 -6.931 -19.119 1.00 89.75 91 TYR A C 1
ATOM 760 O O . TYR A 1 91 ? 17.142 -7.208 -18.458 1.00 89.75 91 TYR A O 1
ATOM 768 N N . LEU A 1 92 ? 16.169 -6.033 -20.108 1.00 90.69 92 LEU A N 1
ATOM 769 C CA . LEU A 1 92 ? 17.349 -5.233 -20.454 1.00 90.69 92 LEU A CA 1
ATOM 770 C C . LEU A 1 92 ? 17.573 -4.035 -19.517 1.00 90.69 92 LEU A C 1
ATOM 772 O O . LEU A 1 92 ? 18.632 -3.405 -19.571 1.00 90.69 92 LEU A O 1
ATOM 776 N N . SER A 1 93 ? 16.588 -3.694 -18.683 1.00 91.88 93 SER A N 1
ATOM 777 C CA . SER A 1 93 ? 16.678 -2.584 -17.737 1.00 91.88 93 SER A CA 1
ATOM 778 C C . SER A 1 93 ? 17.210 -3.052 -16.387 1.00 91.88 93 SER A C 1
ATOM 780 O O . SER A 1 93 ? 16.713 -4.010 -15.797 1.00 91.88 93 SER A O 1
ATOM 782 N N . GLU A 1 94 ? 18.190 -2.333 -15.845 1.00 93.19 94 GLU A N 1
ATOM 783 C CA . GLU A 1 94 ? 18.705 -2.630 -14.507 1.00 93.19 94 GLU A CA 1
ATOM 784 C C . GLU A 1 94 ? 17.685 -2.205 -13.442 1.00 93.19 94 GLU A C 1
ATOM 786 O O . GLU A 1 94 ? 17.208 -1.068 -13.441 1.00 93.19 94 GLU A O 1
ATOM 791 N N . GLN A 1 95 ? 17.358 -3.112 -12.520 1.00 92.75 95 GLN A N 1
ATOM 792 C CA . GLN A 1 95 ? 16.424 -2.857 -11.423 1.00 92.75 95 GLN A CA 1
ATOM 793 C C . GLN A 1 95 ? 17.183 -2.409 -10.175 1.00 92.75 95 GLN A C 1
ATOM 795 O O . GLN A 1 95 ? 17.917 -3.185 -9.564 1.00 92.75 95 GLN A O 1
ATOM 800 N N . ILE A 1 96 ? 16.959 -1.168 -9.758 1.00 92.25 96 ILE A N 1
ATOM 801 C CA . ILE A 1 96 ? 17.663 -0.544 -8.638 1.00 92.25 96 ILE A CA 1
ATOM 802 C C . ILE A 1 96 ? 16.711 -0.455 -7.443 1.00 92.25 96 ILE A C 1
ATOM 804 O O . ILE A 1 96 ? 15.684 0.216 -7.520 1.00 92.25 96 ILE A O 1
ATOM 808 N N . ASP A 1 97 ? 17.049 -1.107 -6.325 1.00 93.44 97 ASP A N 1
ATOM 809 C CA . ASP A 1 97 ? 16.346 -0.927 -5.044 1.00 93.44 97 ASP A CA 1
ATOM 810 C C . ASP A 1 97 ? 16.943 0.268 -4.301 1.00 93.44 97 ASP A C 1
ATOM 812 O O . ASP A 1 97 ? 18.026 0.185 -3.724 1.00 93.44 97 ASP A O 1
ATOM 816 N N . SER A 1 98 ? 16.229 1.387 -4.309 1.00 90.25 98 SER A N 1
ATOM 817 C CA . SER A 1 98 ? 16.629 2.592 -3.584 1.00 90.25 98 SER A CA 1
ATOM 818 C C . SER A 1 98 ? 16.071 2.648 -2.157 1.00 90.25 98 SER A C 1
ATOM 820 O O . SER A 1 98 ? 16.278 3.645 -1.461 1.00 90.25 98 SER A O 1
ATOM 822 N N . GLY A 1 99 ? 15.334 1.618 -1.727 1.00 93.81 99 GLY A N 1
ATOM 823 C CA . GLY A 1 99 ? 14.483 1.681 -0.546 1.00 93.81 99 GLY A CA 1
ATOM 824 C C . GLY A 1 99 ? 13.277 2.602 -0.737 1.00 93.81 99 GLY A C 1
ATOM 825 O O . GLY A 1 99 ? 13.177 3.346 -1.714 1.00 93.81 99 GLY A O 1
ATOM 826 N N . LEU A 1 100 ? 12.329 2.533 0.200 1.00 94.38 100 LEU A N 1
ATOM 827 C CA . LEU A 1 100 ? 11.158 3.409 0.196 1.00 94.38 100 LEU A CA 1
ATOM 828 C C . LEU A 1 100 ? 11.569 4.888 0.146 1.00 94.38 100 LEU A C 1
ATOM 830 O O . LEU A 1 100 ? 12.408 5.335 0.927 1.00 94.38 100 LEU A O 1
ATOM 834 N N . LYS A 1 101 ? 10.934 5.645 -0.750 1.00 92.88 101 LYS A N 1
ATOM 835 C CA . LYS A 1 101 ? 11.106 7.091 -0.928 1.00 92.88 101 LYS A CA 1
ATOM 836 C C . LYS A 1 101 ? 9.752 7.766 -1.116 1.00 92.88 101 LYS A C 1
ATOM 838 O O . LYS A 1 101 ? 8.845 7.204 -1.733 1.00 92.88 101 LYS A O 1
ATOM 843 N N . PHE A 1 102 ? 9.616 8.983 -0.596 1.00 90.06 102 PHE A N 1
ATOM 844 C CA . PHE A 1 102 ? 8.465 9.832 -0.889 1.00 90.06 102 PHE A CA 1
ATOM 845 C C . PHE A 1 102 ? 8.637 10.496 -2.249 1.00 90.06 102 PHE A C 1
ATOM 847 O O . PHE A 1 102 ? 9.725 10.937 -2.598 1.00 90.06 102 PHE A O 1
ATOM 854 N N . GLN A 1 103 ? 7.540 10.586 -2.987 1.00 85.62 103 GLN A N 1
ATOM 855 C CA . GLN A 1 103 ? 7.460 11.217 -4.295 1.00 85.62 103 GLN A CA 1
ATOM 856 C C . GLN A 1 103 ? 6.405 12.319 -4.238 1.00 85.62 103 GLN A C 1
ATOM 858 O O . GLN A 1 103 ? 5.412 12.192 -3.516 1.00 85.62 103 GLN A O 1
ATOM 863 N N . SER A 1 104 ? 6.590 13.396 -5.004 1.00 79.00 104 SER A N 1
ATOM 864 C CA . SER A 1 104 ? 5.624 14.502 -5.046 1.00 79.00 104 SER A CA 1
ATOM 865 C C . SER A 1 104 ? 4.215 13.974 -5.305 1.00 79.00 104 SER A C 1
ATOM 867 O O . SER A 1 104 ? 3.987 13.254 -6.280 1.00 79.00 104 SER A O 1
ATOM 869 N N . ASN A 1 105 ? 3.262 14.285 -4.422 1.00 72.00 105 ASN A N 1
ATOM 870 C CA . ASN A 1 105 ? 1.908 13.757 -4.500 1.00 72.00 105 ASN A CA 1
ATOM 871 C C . ASN A 1 105 ? 0.862 14.856 -4.346 1.00 72.00 105 ASN A C 1
ATOM 873 O O . ASN A 1 105 ? 0.838 15.553 -3.340 1.00 72.00 105 ASN A O 1
ATOM 877 N N . LYS A 1 106 ? -0.020 14.973 -5.341 1.00 76.69 106 LYS A N 1
ATOM 878 C CA . LYS A 1 106 ? -1.187 15.868 -5.324 1.00 76.69 106 LYS A CA 1
ATOM 879 C C . LYS A 1 106 ? -2.490 15.075 -5.455 1.00 76.69 106 LYS A C 1
ATOM 881 O O . LYS A 1 106 ? -3.471 15.580 -5.996 1.00 76.69 106 LYS A O 1
ATOM 886 N N . SER A 1 107 ? -2.477 13.807 -5.034 1.00 81.25 107 SER A N 1
ATOM 887 C CA . SER A 1 107 ? -3.641 12.938 -5.161 1.00 81.25 107 SER A CA 1
ATOM 888 C C . SER A 1 107 ? -4.770 13.378 -4.247 1.00 81.25 107 SER A C 1
ATOM 890 O O . SER A 1 107 ? -4.544 13.798 -3.109 1.00 81.25 107 SER A O 1
ATOM 892 N N . LYS A 1 108 ? -5.983 13.213 -4.755 1.00 88.94 108 LYS A N 1
ATOM 893 C CA . LYS A 1 108 ? -7.228 13.315 -4.012 1.00 88.94 108 LYS A CA 1
ATOM 894 C C . LYS A 1 108 ? -7.860 11.935 -3.992 1.00 88.94 108 LYS A C 1
ATOM 896 O O . LYS A 1 108 ? -7.818 11.232 -5.004 1.00 88.94 108 LYS A O 1
ATOM 901 N N . ASN A 1 109 ? -8.436 11.542 -2.870 1.00 89.19 109 ASN A N 1
ATOM 902 C CA . ASN A 1 109 ? -9.176 10.297 -2.799 1.00 89.19 109 ASN A CA 1
ATOM 903 C C . ASN A 1 109 ? -10.483 10.452 -2.040 1.00 89.19 109 ASN A C 1
ATOM 905 O O . ASN A 1 109 ? -10.565 11.185 -1.055 1.00 89.19 109 ASN A O 1
ATOM 909 N N . ILE A 1 110 ? -11.482 9.720 -2.515 1.00 90.75 110 ILE A N 1
ATOM 910 C CA . ILE A 1 110 ? -12.706 9.452 -1.775 1.00 90.75 110 ILE A CA 1
ATOM 911 C C . ILE A 1 110 ? -12.646 8.007 -1.311 1.00 90.75 110 ILE A C 1
ATOM 913 O O . ILE A 1 110 ? -12.525 7.106 -2.136 1.00 90.75 110 ILE A O 1
ATOM 917 N N . ASP A 1 111 ? -12.748 7.793 -0.007 1.00 91.31 111 ASP A N 1
ATOM 918 C CA . ASP A 1 111 ? -12.913 6.470 0.576 1.00 91.31 111 ASP A CA 1
ATOM 919 C C . ASP A 1 111 ? -14.341 6.347 1.111 1.00 91.31 111 ASP A C 1
ATOM 921 O O . ASP A 1 111 ? -14.767 7.119 1.969 1.00 91.31 111 ASP A O 1
ATOM 925 N N . ILE A 1 112 ? -15.079 5.370 0.596 1.00 92.00 112 ILE A N 1
ATOM 926 C CA . ILE A 1 112 ? -16.413 4.994 1.059 1.00 92.00 112 ILE A CA 1
ATOM 927 C C . ILE A 1 112 ? -16.270 3.669 1.794 1.00 92.00 112 ILE A C 1
ATOM 929 O O . ILE A 1 112 ? -15.792 2.687 1.229 1.00 92.00 112 ILE A O 1
ATOM 933 N N . ILE A 1 113 ? -16.676 3.629 3.055 1.00 91.38 113 ILE A N 1
ATOM 934 C CA . ILE A 1 113 ? -16.635 2.430 3.885 1.00 91.38 113 ILE A CA 1
ATOM 935 C C . ILE A 1 113 ? -18.052 2.158 4.372 1.00 91.38 113 ILE A C 1
ATOM 937 O O . ILE A 1 113 ? -18.669 3.014 4.997 1.00 91.38 113 ILE A O 1
ATOM 941 N N . ILE A 1 114 ? -18.557 0.966 4.086 1.00 89.88 114 ILE A N 1
ATOM 942 C CA . ILE A 1 114 ? -19.863 0.479 4.511 1.00 89.88 114 ILE A CA 1
ATOM 943 C C . ILE A 1 114 ? -19.617 -0.777 5.339 1.00 89.88 114 ILE A C 1
ATOM 945 O O . ILE A 1 114 ? -18.920 -1.694 4.910 1.00 89.88 114 ILE A O 1
ATOM 949 N N . SER A 1 115 ? -20.165 -0.797 6.541 1.00 88.12 115 SER A N 1
ATOM 950 C CA . SER A 1 115 ? -20.128 -1.921 7.468 1.00 88.12 115 SER A CA 1
ATOM 951 C C . SER A 1 115 ? -21.535 -2.223 7.971 1.00 88.12 115 SER A C 1
ATOM 953 O O . SER A 1 115 ? -22.447 -1.450 7.692 1.00 88.12 115 SER A O 1
ATOM 955 N N . GLU A 1 116 ? -21.702 -3.313 8.719 1.00 82.94 116 GLU A N 1
ATOM 956 C CA . GLU A 1 116 ? -23.010 -3.780 9.204 1.00 82.94 116 GLU A CA 1
ATOM 957 C C . GLU A 1 116 ? -23.857 -2.660 9.838 1.00 82.94 116 GLU A C 1
ATOM 959 O O . GLU A 1 116 ? -24.987 -2.445 9.413 1.00 82.94 116 GLU A O 1
ATOM 964 N N . ASN A 1 117 ? -23.285 -1.897 10.775 1.00 84.00 117 ASN A N 1
ATOM 965 C CA . ASN A 1 117 ? -23.990 -0.814 11.476 1.00 84.00 117 ASN A CA 1
ATOM 966 C C . ASN A 1 117 ? -23.344 0.569 11.312 1.00 84.00 117 ASN A C 1
ATOM 968 O O . ASN A 1 117 ? -23.791 1.531 11.927 1.00 84.00 117 ASN A O 1
ATOM 972 N N . ASN A 1 118 ? -22.278 0.690 10.512 1.00 86.12 118 ASN A N 1
ATOM 973 C CA . ASN A 1 118 ? -21.586 1.966 10.335 1.00 86.12 118 ASN A CA 1
ATOM 974 C C . ASN A 1 118 ? -21.298 2.261 8.868 1.00 86.12 118 ASN A C 1
ATOM 976 O O . ASN A 1 118 ? -20.944 1.364 8.100 1.00 86.12 118 ASN A O 1
ATOM 980 N N . SER A 1 119 ? -21.309 3.535 8.500 1.00 88.31 119 SER A N 1
ATOM 981 C CA . SER A 1 119 ? -20.732 3.999 7.244 1.00 88.31 119 SER A CA 1
ATOM 982 C C . SER A 1 119 ? -19.791 5.174 7.469 1.00 88.31 119 SER A C 1
ATOM 984 O O . SER A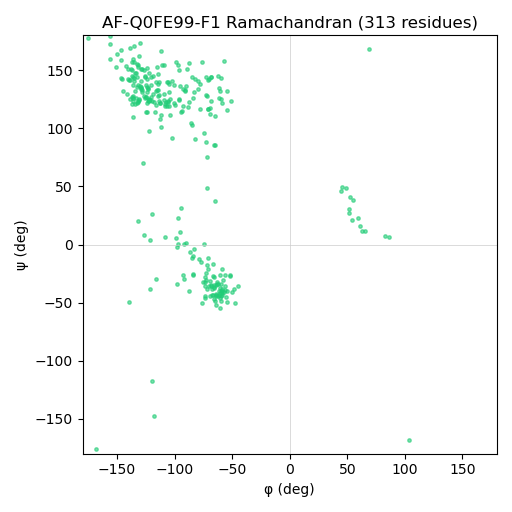 1 119 ? -19.901 5.922 8.439 1.00 88.31 119 SER A O 1
ATOM 986 N N . ASN A 1 120 ? -18.797 5.306 6.602 1.00 90.94 120 ASN A N 1
ATOM 987 C CA . ASN A 1 120 ? -17.833 6.388 6.659 1.00 90.94 120 ASN A CA 1
ATOM 988 C C . ASN A 1 120 ? -17.512 6.855 5.244 1.00 90.94 120 ASN A C 1
ATOM 990 O O . ASN A 1 120 ? -17.180 6.046 4.377 1.00 90.94 120 ASN A O 1
ATOM 994 N N . LEU A 1 121 ? -17.596 8.159 5.030 1.00 93.00 121 LEU A N 1
ATOM 995 C CA . LEU A 1 121 ? -17.156 8.828 3.819 1.00 93.00 121 LEU A CA 1
ATOM 996 C C . LEU A 1 121 ? -15.967 9.706 4.184 1.00 93.00 121 LEU A C 1
ATOM 998 O O . LEU A 1 121 ? -16.097 10.598 5.017 1.00 93.00 121 LEU A O 1
ATOM 1002 N N . ILE A 1 122 ? -14.824 9.475 3.549 1.00 92.38 122 ILE A N 1
ATOM 1003 C CA . ILE A 1 122 ? -13.602 10.237 3.790 1.00 92.38 122 ILE A CA 1
ATOM 1004 C C . ILE A 1 122 ? -13.153 10.867 2.477 1.00 92.38 122 ILE A C 1
ATOM 1006 O O . ILE A 1 122 ? -12.934 10.175 1.487 1.00 92.38 122 ILE A O 1
ATOM 1010 N N . LEU A 1 123 ? -12.976 12.180 2.483 1.00 92.88 123 LEU A N 1
ATOM 1011 C CA . LEU A 1 123 ? -12.352 12.937 1.409 1.00 92.88 123 LEU A CA 1
ATOM 1012 C C . LEU A 1 123 ? -10.947 13.298 1.876 1.00 92.88 123 LEU A C 1
ATOM 1014 O O . LEU A 1 123 ? -10.835 14.111 2.788 1.00 92.88 123 LEU A O 1
ATOM 1018 N N . ASN A 1 124 ? -9.885 12.745 1.283 1.00 91.19 124 ASN A N 1
ATOM 1019 C CA . ASN A 1 124 ? -8.524 13.200 1.587 1.00 91.19 124 ASN A CA 1
ATOM 1020 C C . ASN A 1 124 ? -7.837 13.838 0.385 1.00 91.19 124 ASN A C 1
ATOM 1022 O O . ASN A 1 124 ? -8.085 13.522 -0.781 1.00 91.19 124 ASN A O 1
ATOM 1026 N N . GLN A 1 125 ? -6.916 14.736 0.705 1.00 90.44 125 GLN A N 1
ATOM 1027 C CA . GLN A 1 125 ? -6.019 15.369 -0.234 1.00 90.44 125 GLN A CA 1
ATOM 1028 C C . GLN A 1 125 ? -4.603 15.363 0.332 1.00 90.44 125 GLN A C 1
ATOM 1030 O O . GLN A 1 125 ? -4.362 15.769 1.471 1.00 90.44 125 GLN A O 1
ATOM 1035 N N . SER A 1 126 ? -3.647 14.942 -0.493 1.00 87.62 126 SER A N 1
ATOM 1036 C CA . SER A 1 126 ? -2.232 15.125 -0.184 1.00 87.62 126 SER A CA 1
ATOM 1037 C C . SER A 1 126 ? -1.881 16.608 -0.264 1.00 87.62 126 SER A C 1
ATOM 1039 O O . SER A 1 126 ? -1.993 17.219 -1.330 1.00 87.62 126 SER A O 1
ATOM 1041 N N . ILE A 1 127 ? -1.461 17.179 0.865 1.00 85.94 127 ILE A N 1
ATOM 1042 C CA . ILE A 1 127 ? -0.945 18.553 0.944 1.00 85.94 127 ILE A CA 1
ATOM 1043 C C . ILE A 1 127 ? 0.577 18.586 0.763 1.00 85.94 127 ILE A C 1
ATOM 1045 O O . ILE A 1 127 ? 1.116 19.540 0.211 1.00 85.94 127 ILE A O 1
ATOM 1049 N N . LEU A 1 128 ? 1.258 17.512 1.173 1.00 85.06 128 LEU A N 1
ATOM 1050 C CA . LEU A 1 128 ? 2.675 17.240 0.931 1.00 85.06 128 LEU A CA 1
ATOM 1051 C C . LEU A 1 128 ? 2.835 15.776 0.498 1.00 85.06 128 LEU A C 1
ATOM 1053 O O . LEU A 1 128 ? 1.901 14.981 0.604 1.00 85.06 128 LEU A O 1
ATOM 1057 N N . SER A 1 129 ? 4.031 15.392 0.045 1.00 83.56 129 SER A N 1
ATOM 1058 C CA . SER A 1 129 ? 4.325 14.018 -0.405 1.00 83.56 129 SER A CA 1
ATOM 1059 C C . SER A 1 129 ? 4.038 12.944 0.652 1.00 83.56 129 SER A C 1
ATOM 1061 O O . SER A 1 129 ? 3.734 11.803 0.305 1.00 83.56 129 SER A O 1
ATOM 1063 N N . ASN A 1 130 ? 4.092 13.312 1.932 1.00 88.31 130 ASN A N 1
ATOM 1064 C CA . ASN A 1 130 ? 3.861 12.430 3.067 1.00 88.31 130 ASN A CA 1
ATOM 1065 C C . ASN A 1 130 ? 2.793 12.933 4.049 1.00 88.31 130 ASN A C 1
ATOM 1067 O O . ASN A 1 130 ? 2.669 12.342 5.116 1.00 88.31 130 ASN A O 1
ATOM 1071 N N . ILE A 1 131 ? 2.050 14.003 3.740 1.00 90.19 131 ILE A N 1
ATOM 1072 C CA . ILE A 1 131 ? 0.991 14.523 4.619 1.00 90.19 131 ILE A CA 1
ATOM 1073 C C . ILE A 1 131 ? -0.322 14.624 3.851 1.00 90.19 131 ILE A C 1
ATOM 1075 O O . ILE A 1 131 ? -0.395 15.277 2.809 1.00 90.19 131 ILE A O 1
ATOM 1079 N N . ASN A 1 132 ? -1.361 14.007 4.406 1.00 91.31 132 ASN A N 1
ATOM 1080 C CA . ASN A 1 132 ? -2.720 14.035 3.891 1.00 91.31 132 ASN A CA 1
ATOM 1081 C C . ASN A 1 132 ? -3.635 14.721 4.901 1.00 91.31 132 ASN A C 1
ATOM 1083 O O . ASN A 1 132 ? -3.615 14.383 6.083 1.00 91.31 132 ASN A O 1
ATOM 1087 N N . LEU A 1 133 ? -4.442 15.654 4.413 1.00 93.12 133 LEU A N 1
ATOM 1088 C CA . LEU A 1 133 ? -5.529 16.270 5.160 1.00 93.12 133 LEU A CA 1
ATOM 1089 C C . LEU A 1 133 ? -6.841 15.685 4.644 1.00 93.12 133 LEU A C 1
ATOM 1091 O O . LEU A 1 133 ? -7.000 15.533 3.430 1.00 93.12 133 LEU A O 1
ATOM 1095 N N . GLY A 1 134 ? -7.769 15.379 5.541 1.00 94.44 134 GLY A N 1
ATOM 1096 C CA . GLY A 1 134 ? -9.059 14.830 5.165 1.00 94.44 134 GLY A CA 1
ATOM 1097 C C . GLY A 1 134 ? -10.231 15.411 5.932 1.00 94.44 134 GLY A C 1
ATOM 1098 O O . GLY A 1 134 ? -10.106 15.827 7.082 1.00 94.44 134 GLY A O 1
ATOM 1099 N N . LEU A 1 135 ? -11.384 15.414 5.273 1.00 95.88 135 LEU A N 1
ATOM 1100 C CA . LEU A 1 135 ? -12.694 15.610 5.881 1.00 95.88 135 LEU A CA 1
ATOM 1101 C C . LEU A 1 135 ? -13.391 14.258 5.922 1.00 95.88 135 LEU A C 1
ATOM 1103 O O . LEU A 1 135 ? -13.304 13.495 4.959 1.00 95.88 135 LEU A O 1
ATOM 1107 N N . PHE A 1 136 ? -14.091 13.960 7.008 1.00 94.12 136 PHE A N 1
ATOM 1108 C CA . PHE A 1 136 ? -14.864 12.729 7.097 1.00 94.12 136 PHE A CA 1
ATOM 1109 C C . PHE A 1 136 ? -16.279 12.968 7.606 1.00 94.12 136 PHE A C 1
ATOM 1111 O O . PHE A 1 136 ? -16.534 13.894 8.375 1.00 94.12 136 PHE A O 1
ATOM 1118 N N . LEU A 1 137 ? -17.176 12.080 7.189 1.00 93.06 137 LEU A N 1
ATOM 1119 C CA . LEU A 1 137 ? -18.534 11.929 7.682 1.00 93.06 137 LEU A CA 1
ATOM 1120 C C . LEU A 1 137 ? -18.702 10.477 8.128 1.00 93.06 137 LEU A C 1
ATOM 1122 O O . LEU A 1 137 ? -18.655 9.568 7.301 1.00 93.06 137 LEU A O 1
ATOM 1126 N N . LYS A 1 138 ? -18.894 10.264 9.427 1.00 90.75 138 LYS A N 1
ATOM 1127 C CA . LYS A 1 138 ? -19.157 8.958 10.030 1.00 90.75 138 LYS A CA 1
ATOM 1128 C C . LYS A 1 138 ? -20.633 8.876 10.388 1.00 90.75 138 LYS A C 1
ATOM 1130 O O . LYS A 1 138 ? -21.171 9.771 11.029 1.00 90.75 138 LYS A O 1
ATOM 1135 N N . ASN A 1 139 ? -21.273 7.787 10.000 1.00 87.31 139 ASN A N 1
ATOM 1136 C CA . ASN A 1 139 ? -22.587 7.410 10.481 1.00 87.31 139 ASN A CA 1
ATOM 1137 C C . ASN A 1 139 ? -22.427 6.143 11.320 1.00 87.31 139 ASN A C 1
ATOM 1139 O O . ASN A 1 139 ? -22.100 5.088 10.776 1.00 87.31 139 ASN A O 1
ATOM 1143 N N . LYS A 1 140 ? -22.578 6.282 12.635 1.00 82.62 140 LYS A N 1
ATOM 1144 C CA . LYS A 1 140 ? -22.663 5.170 13.590 1.00 82.62 140 LYS A CA 1
ATOM 1145 C C . LYS A 1 140 ? -24.022 5.270 14.295 1.00 82.62 140 LYS A C 1
ATOM 1147 O O . LYS A 1 140 ? -25.042 5.309 13.621 1.00 82.62 140 LYS A O 1
ATOM 1152 N N . ASP A 1 141 ? -24.029 5.464 15.614 1.00 81.19 141 ASP A N 1
ATOM 1153 C CA . ASP A 1 141 ? -25.230 5.801 16.394 1.00 81.19 141 ASP A CA 1
ATOM 1154 C C . ASP A 1 141 ? -25.749 7.216 16.089 1.00 81.19 141 ASP A C 1
ATOM 1156 O O . ASP A 1 141 ? -26.944 7.499 16.150 1.00 81.19 141 ASP A O 1
ATOM 1160 N N . LYS A 1 142 ? -24.830 8.126 15.749 1.00 84.69 142 LYS A N 1
ATOM 1161 C CA . LYS A 1 142 ? -25.111 9.497 15.324 1.00 84.69 142 LYS A CA 1
ATOM 1162 C C . LYS A 1 142 ? -24.224 9.840 14.134 1.00 84.69 142 LYS A C 1
ATOM 1164 O O . LYS A 1 142 ? -23.098 9.353 14.019 1.00 84.69 142 LYS A O 1
ATOM 1169 N N . ILE A 1 143 ? -24.729 10.712 13.267 1.00 87.31 143 ILE A N 1
ATOM 1170 C CA . ILE A 1 143 ? -23.930 11.315 12.204 1.00 87.31 143 ILE A CA 1
ATOM 1171 C C . ILE A 1 143 ? -22.943 12.299 12.843 1.00 87.31 143 ILE A C 1
ATOM 1173 O O . ILE A 1 143 ? -23.356 13.303 13.431 1.00 87.31 143 ILE A O 1
ATOM 1177 N N . SER A 1 144 ? -21.648 12.027 12.705 1.00 90.00 144 SER A N 1
ATOM 1178 C CA . SER A 1 144 ? -20.573 12.939 13.085 1.00 90.00 144 SER A CA 1
ATOM 1179 C C . SER A 1 144 ? -19.730 13.303 11.870 1.00 90.00 144 SER A C 1
ATOM 1181 O O . SER A 1 144 ? -19.538 12.519 10.941 1.00 90.00 144 SER A O 1
ATOM 1183 N N . PHE A 1 145 ? -19.252 14.540 11.847 1.00 93.44 145 PHE A N 1
ATOM 1184 C CA . PHE A 1 145 ? -18.338 15.024 10.823 1.00 93.44 145 PHE A CA 1
ATOM 1185 C C . PHE A 1 145 ? -17.084 15.560 11.493 1.00 93.44 145 PHE A C 1
ATOM 1187 O O . PHE A 1 145 ? -17.124 16.009 12.641 1.00 93.44 145 PHE A O 1
ATOM 1194 N N . GLY A 1 146 ? -15.966 15.512 10.785 1.00 95.19 146 GLY A N 1
ATOM 1195 C CA . GLY A 1 146 ? -14.697 15.897 11.368 1.00 95.19 146 GLY A CA 1
ATOM 1196 C C . GLY A 1 146 ? -13.583 16.056 10.361 1.00 95.19 146 GLY A C 1
ATOM 1197 O O . GLY A 1 146 ? -13.770 15.944 9.147 1.00 95.19 146 GLY A O 1
ATOM 1198 N N . VAL A 1 147 ? -12.406 16.320 10.911 1.00 95.62 147 VAL A N 1
ATOM 1199 C CA . VAL A 1 147 ? -11.169 16.505 10.160 1.00 95.62 147 VAL A CA 1
ATOM 1200 C C . VAL A 1 147 ? -10.147 15.468 10.594 1.00 95.62 147 VAL A C 1
ATOM 1202 O O . VAL A 1 147 ? -10.081 15.100 11.768 1.00 95.62 147 VAL A O 1
ATOM 1205 N N . ASN A 1 148 ? -9.337 14.995 9.656 1.00 94.25 148 ASN A N 1
ATOM 1206 C CA . ASN A 1 148 ? -8.189 14.153 9.944 1.00 94.25 148 ASN A CA 1
ATOM 1207 C C . ASN A 1 148 ? -6.919 14.734 9.316 1.00 94.25 148 ASN A C 1
ATOM 1209 O O . ASN A 1 148 ? -6.959 15.391 8.278 1.00 94.25 148 ASN A O 1
ATOM 1213 N N . LEU A 1 149 ? -5.785 14.480 9.955 1.00 93.75 149 LEU A N 1
ATOM 1214 C CA . LEU A 1 149 ? -4.463 14.779 9.431 1.00 93.75 149 LEU A CA 1
ATOM 1215 C C . LEU A 1 149 ? -3.604 13.538 9.609 1.00 93.75 149 LEU A C 1
ATOM 1217 O O . LEU A 1 149 ? -3.433 13.066 10.727 1.00 93.75 149 LEU A O 1
ATOM 1221 N N . ASN A 1 150 ? -3.053 13.027 8.515 1.00 92.75 150 ASN A N 1
ATOM 1222 C CA . ASN A 1 150 ? -2.243 11.818 8.497 1.00 92.75 150 ASN A CA 1
ATOM 1223 C C . ASN A 1 150 ? -0.863 12.111 7.915 1.00 92.75 150 ASN A C 1
ATOM 1225 O O . ASN A 1 150 ? -0.753 12.733 6.859 1.00 92.75 150 ASN A O 1
ATOM 1229 N N . LYS A 1 151 ? 0.186 11.616 8.569 1.00 93.81 151 LYS A N 1
ATOM 1230 C CA . LYS A 1 151 ? 1.578 11.761 8.152 1.00 93.81 151 LYS A CA 1
ATOM 1231 C C . LYS A 1 151 ? 2.250 10.404 8.017 1.00 93.81 151 LYS A C 1
ATOM 1233 O O . LYS A 1 151 ? 2.379 9.667 8.990 1.00 93.81 151 LYS A O 1
ATOM 1238 N N . ASP A 1 152 ? 2.747 10.122 6.824 1.00 94.38 152 ASP A N 1
ATOM 1239 C CA . ASP A 1 152 ? 3.589 8.966 6.555 1.00 94.38 152 ASP A CA 1
ATOM 1240 C C . ASP A 1 152 ? 5.048 9.250 6.944 1.00 94.38 152 ASP A C 1
ATOM 1242 O O . ASP A 1 152 ? 5.586 10.343 6.727 1.00 94.38 152 ASP A O 1
ATOM 1246 N N . VAL A 1 153 ? 5.717 8.233 7.484 1.00 95.25 153 VAL A N 1
ATOM 1247 C CA . VAL A 1 153 ? 7.125 8.265 7.891 1.00 95.25 153 VAL A CA 1
ATOM 1248 C C . VAL A 1 153 ? 7.811 7.000 7.390 1.00 95.25 153 VAL A C 1
ATOM 1250 O O . VAL A 1 153 ? 7.419 5.893 7.743 1.00 95.25 153 VAL A O 1
ATOM 1253 N N . ILE A 1 154 ? 8.852 7.146 6.574 1.00 95.81 154 ILE A N 1
ATOM 1254 C CA . ILE A 1 154 ? 9.696 6.013 6.184 1.00 95.81 154 ILE A CA 1
ATOM 1255 C C . ILE A 1 154 ? 10.633 5.714 7.353 1.00 95.81 154 ILE A C 1
ATOM 1257 O O . ILE A 1 154 ? 11.441 6.556 7.730 1.00 95.81 154 ILE A O 1
ATOM 1261 N N . ILE A 1 155 ? 10.491 4.526 7.939 1.00 94.50 155 ILE A N 1
ATOM 1262 C CA . ILE A 1 155 ? 11.280 4.090 9.101 1.00 94.50 155 ILE A CA 1
ATOM 1263 C C . ILE A 1 155 ? 12.583 3.440 8.626 1.00 94.50 155 ILE A C 1
ATOM 1265 O O . ILE A 1 155 ? 13.642 3.630 9.214 1.00 94.50 155 ILE A O 1
ATOM 1269 N N . SER A 1 156 ? 12.507 2.650 7.553 1.00 93.62 156 SER A N 1
ATOM 1270 C CA . SER A 1 156 ? 13.663 2.027 6.906 1.00 93.62 156 SER A CA 1
ATOM 1271 C C . SER A 1 156 ? 13.341 1.702 5.447 1.00 93.62 156 SER A C 1
ATOM 1273 O O . SER A 1 156 ? 12.208 1.898 5.003 1.00 93.62 156 SER A O 1
ATOM 1275 N N . LYS A 1 157 ? 14.309 1.142 4.705 1.00 93.75 157 LYS A N 1
ATOM 1276 C CA . LYS A 1 157 ? 14.146 0.793 3.282 1.00 93.75 157 LYS A CA 1
ATOM 1277 C C . LYS A 1 157 ? 12.908 -0.059 2.974 1.00 93.75 157 LYS A C 1
ATOM 1279 O O . LYS A 1 157 ? 12.408 0.001 1.858 1.00 93.75 157 LYS A O 1
ATOM 1284 N N . ASN A 1 158 ? 12.427 -0.835 3.946 1.00 95.25 158 ASN A N 1
ATOM 1285 C CA . ASN A 1 158 ? 11.308 -1.762 3.821 1.00 95.25 158 ASN A CA 1
ATOM 1286 C C . ASN A 1 158 ? 10.281 -1.622 4.962 1.00 95.25 158 ASN A C 1
ATOM 1288 O O . ASN A 1 158 ? 9.523 -2.560 5.212 1.00 95.25 158 ASN A O 1
ATOM 1292 N N . ALA A 1 159 ? 10.256 -0.479 5.661 1.00 97.06 159 ALA A N 1
ATOM 1293 C CA . ALA A 1 159 ? 9.301 -0.216 6.735 1.00 97.06 159 ALA A CA 1
ATOM 1294 C C . ALA A 1 159 ? 8.708 1.195 6.662 1.00 97.06 159 ALA A C 1
ATOM 1296 O O . ALA A 1 159 ? 9.425 2.180 6.471 1.00 97.06 159 ALA A O 1
ATOM 1297 N N . LEU A 1 160 ? 7.398 1.281 6.877 1.00 97.19 160 LEU A N 1
ATOM 1298 C CA . LEU A 1 160 ? 6.609 2.505 6.803 1.00 97.19 160 LEU A CA 1
ATOM 1299 C C . LEU A 1 160 ? 5.764 2.654 8.069 1.00 97.19 160 LEU A C 1
ATOM 1301 O O . LEU A 1 160 ? 5.127 1.701 8.510 1.00 97.19 160 LEU A O 1
ATOM 1305 N N . GLY A 1 161 ? 5.743 3.861 8.618 1.00 96.50 161 GLY A N 1
ATOM 1306 C CA . GLY A 1 161 ? 4.813 4.300 9.646 1.00 96.50 161 GLY A CA 1
ATOM 1307 C C . GLY A 1 161 ? 3.815 5.315 9.092 1.00 96.50 161 GLY A C 1
ATOM 1308 O O . GLY A 1 161 ? 4.111 6.029 8.135 1.00 96.50 161 GLY A O 1
ATOM 1309 N N . ASN A 1 162 ? 2.647 5.400 9.712 1.00 95.69 162 ASN A N 1
ATOM 1310 C CA . ASN A 1 162 ? 1.649 6.437 9.494 1.00 95.69 162 ASN A CA 1
ATOM 1311 C C . ASN A 1 162 ? 1.126 6.895 10.854 1.00 95.69 162 ASN A C 1
ATOM 1313 O O . ASN A 1 162 ? 0.722 6.069 11.669 1.00 95.69 162 ASN A O 1
ATOM 1317 N N . PHE A 1 163 ? 1.144 8.199 11.087 1.00 94.56 163 PHE A N 1
ATOM 1318 C CA . PHE A 1 163 ? 0.647 8.822 12.305 1.00 94.56 163 PHE A CA 1
ATOM 1319 C C . PHE A 1 163 ? -0.479 9.773 11.937 1.00 94.56 163 PHE A C 1
ATOM 1321 O O . PHE A 1 163 ? -0.294 10.662 11.108 1.00 94.56 163 PHE A O 1
ATOM 1328 N N . GLY A 1 164 ? -1.640 9.569 12.535 1.00 93.69 164 GLY A N 1
ATOM 1329 C CA . GLY A 1 164 ? -2.861 10.289 12.246 1.00 93.69 164 GLY A CA 1
ATOM 1330 C C . GLY A 1 164 ? -3.462 10.902 13.496 1.00 93.69 164 GLY A C 1
ATOM 1331 O O . GLY A 1 164 ? -3.420 10.309 14.570 1.00 93.69 164 GLY A O 1
ATOM 1332 N N . VAL A 1 165 ? -4.067 12.068 13.345 1.00 93.56 165 VAL A N 1
ATOM 1333 C CA . VAL A 1 165 ? -5.008 12.618 14.319 1.00 93.56 165 VAL A CA 1
ATOM 1334 C C . VAL A 1 165 ? -6.336 12.832 13.620 1.00 93.56 165 VAL A C 1
ATOM 1336 O O . VAL A 1 165 ? -6.372 13.294 12.481 1.00 93.56 165 VAL A O 1
ATOM 1339 N N . GLU A 1 166 ? -7.425 12.473 14.280 1.00 93.38 166 GLU A N 1
ATOM 1340 C CA . GLU A 1 166 ? -8.772 12.799 13.832 1.00 93.38 166 GLU A CA 1
ATOM 1341 C C . GLU A 1 166 ? -9.532 13.506 14.951 1.00 93.38 166 GLU A C 1
ATOM 1343 O O . GLU A 1 166 ? -9.346 13.212 16.129 1.00 93.38 166 GLU A O 1
ATOM 1348 N N . GLN A 1 167 ? -10.370 14.462 14.573 1.00 93.31 167 GLN A N 1
ATOM 1349 C CA . GLN A 1 167 ? -11.217 15.214 15.484 1.00 93.31 167 GLN A CA 1
ATOM 1350 C C . GLN A 1 167 ? -12.599 15.311 14.848 1.00 93.31 167 GLN A C 1
ATOM 1352 O O . GLN A 1 167 ? -12.773 15.990 13.832 1.00 93.31 167 GLN A O 1
ATOM 1357 N N . ALA A 1 168 ? -13.571 14.609 15.428 1.00 92.38 168 ALA A N 1
ATOM 1358 C CA . ALA A 1 168 ? -14.978 14.772 15.086 1.00 92.38 168 ALA A CA 1
ATOM 1359 C C . ALA A 1 168 ? -15.603 15.885 15.933 1.00 92.38 168 ALA A C 1
ATOM 1361 O O . ALA A 1 168 ? -15.106 16.234 17.007 1.00 92.38 168 ALA A O 1
ATOM 1362 N N . LYS A 1 169 ? -16.685 16.476 15.431 1.00 90.94 169 LYS A N 1
ATOM 1363 C CA . LYS A 1 169 ? -17.468 17.446 16.191 1.00 90.94 169 LYS A CA 1
ATOM 1364 C C . LYS A 1 169 ? -18.025 16.782 17.458 1.00 90.94 169 LYS A C 1
ATOM 1366 O O . LYS A 1 169 ? -18.617 15.714 17.369 1.00 90.94 169 LYS A O 1
ATOM 1371 N N . ASP A 1 170 ? -17.868 17.455 18.597 1.00 86.88 170 ASP A N 1
ATOM 1372 C CA . ASP A 1 170 ? -18.372 17.041 19.917 1.00 86.88 170 ASP A CA 1
ATOM 1373 C C . ASP A 1 170 ? -17.794 15.711 20.460 1.00 86.88 170 ASP A C 1
ATOM 1375 O O . ASP A 1 170 ? -18.279 15.200 21.465 1.00 86.88 170 ASP A O 1
ATOM 1379 N N . GLU A 1 171 ? -16.741 15.169 19.840 1.00 88.31 171 GLU A N 1
ATOM 1380 C CA . GLU A 1 171 ? -16.007 13.978 20.302 1.00 88.31 171 GLU A CA 1
ATOM 1381 C C . GLU A 1 171 ? -14.591 14.370 20.758 1.00 88.31 171 GLU A C 1
ATOM 1383 O O . GLU A 1 171 ? -14.117 15.477 20.479 1.00 88.31 171 GLU A O 1
ATOM 1388 N N . TYR A 1 172 ? -13.876 13.488 21.457 1.00 90.38 172 TYR A N 1
ATOM 1389 C CA . TYR A 1 172 ? -12.466 13.741 21.748 1.00 90.38 172 TYR A CA 1
ATOM 1390 C C . TYR A 1 172 ? -11.587 13.486 20.523 1.00 90.38 172 TYR A C 1
ATOM 1392 O O . TYR A 1 172 ? -11.938 12.752 19.600 1.00 90.38 172 TYR A O 1
ATOM 1400 N N . MET A 1 173 ? -10.412 14.115 20.518 1.00 91.50 173 MET A N 1
ATOM 1401 C CA . MET A 1 173 ? -9.395 13.825 19.516 1.00 91.50 173 MET A CA 1
ATOM 1402 C C . MET A 1 173 ? -9.017 12.345 19.602 1.00 91.50 173 MET A C 1
ATOM 1404 O O . MET A 1 173 ? -8.904 11.780 20.690 1.00 91.50 173 MET A O 1
ATOM 1408 N N . VAL A 1 174 ? -8.755 11.732 18.458 1.00 92.19 174 VAL A N 1
ATOM 1409 C CA . VAL A 1 174 ? -8.309 10.347 18.372 1.00 92.19 174 VAL A CA 1
ATOM 1410 C C . VAL A 1 174 ? -6.969 10.304 17.653 1.00 92.19 174 VAL A C 1
ATOM 1412 O O . VAL A 1 174 ? -6.815 10.785 16.529 1.00 92.19 174 VAL A O 1
ATOM 1415 N N . PHE A 1 175 ? -5.980 9.714 18.311 1.00 92.94 175 PHE A N 1
ATOM 1416 C CA . PHE A 1 175 ? -4.673 9.436 17.744 1.00 92.94 175 PHE A CA 1
ATOM 1417 C C . PHE A 1 175 ? -4.661 8.059 17.088 1.00 92.94 175 PHE A C 1
ATOM 1419 O O . PHE A 1 175 ? -5.138 7.076 17.649 1.00 92.94 175 PHE A O 1
ATOM 1426 N N . ASN A 1 176 ? -4.067 7.981 15.906 1.00 92.94 176 ASN A N 1
ATOM 1427 C CA . ASN A 1 176 ? -3.876 6.765 15.138 1.00 92.94 176 ASN A CA 1
ATOM 1428 C C . ASN A 1 176 ? -2.387 6.595 14.842 1.00 92.94 176 ASN A C 1
ATOM 1430 O O . ASN A 1 176 ? -1.744 7.506 14.334 1.00 92.94 176 ASN A O 1
ATOM 1434 N N . ALA A 1 177 ? -1.838 5.416 15.086 1.00 93.38 177 ALA A N 1
ATOM 1435 C CA . ALA A 1 177 ? -0.511 5.047 14.624 1.00 93.38 177 ALA A CA 1
ATOM 1436 C C . ALA A 1 177 ? -0.592 3.705 13.910 1.00 93.38 177 ALA A C 1
ATOM 1438 O O . ALA A 1 177 ? -1.227 2.773 14.390 1.00 93.38 177 ALA A O 1
ATOM 1439 N N . LYS A 1 178 ? 0.045 3.593 12.753 1.00 95.81 178 LYS A N 1
ATOM 1440 C CA . LYS A 1 178 ? 0.120 2.360 11.973 1.00 95.81 178 LYS A CA 1
ATOM 1441 C C . LYS A 1 178 ? 1.555 2.147 11.553 1.00 95.81 178 LYS A C 1
ATOM 1443 O O . LYS A 1 178 ? 2.253 3.104 11.232 1.00 95.81 178 LYS A O 1
ATOM 1448 N N . PHE A 1 179 ? 1.986 0.903 11.512 1.00 95.62 179 PHE A N 1
ATOM 1449 C CA . PHE A 1 179 ? 3.299 0.536 11.017 1.00 95.62 179 PHE A CA 1
ATOM 1450 C C . PHE A 1 179 ? 3.214 -0.749 10.207 1.00 95.62 179 PHE A C 1
ATOM 1452 O O . PHE A 1 179 ? 2.363 -1.603 10.447 1.00 95.62 179 PHE A O 1
ATOM 1459 N N . VAL A 1 180 ? 4.113 -0.879 9.242 1.00 97.75 180 VAL A N 1
ATOM 1460 C CA . VAL A 1 180 ? 4.262 -2.073 8.419 1.00 97.75 180 VAL A CA 1
ATOM 1461 C C . VAL A 1 180 ? 5.726 -2.257 8.051 1.00 97.75 180 VAL A C 1
ATOM 1463 O O . VAL A 1 180 ? 6.447 -1.284 7.818 1.00 97.75 180 VAL A O 1
ATOM 1466 N N . LYS A 1 181 ? 6.176 -3.508 8.002 1.00 97.94 181 LYS A N 1
ATOM 1467 C CA . LYS A 1 181 ? 7.525 -3.894 7.602 1.00 97.94 181 LYS A CA 1
ATOM 1468 C C . LYS A 1 181 ? 7.466 -5.133 6.719 1.00 97.94 181 LYS A C 1
ATOM 1470 O O . LYS A 1 181 ? 6.943 -6.162 7.141 1.00 97.94 181 LYS A O 1
ATOM 1475 N N . LEU A 1 182 ? 8.046 -5.050 5.523 1.00 97.69 182 LEU A N 1
ATOM 1476 C CA . LEU A 1 182 ? 8.253 -6.224 4.677 1.00 97.69 182 LEU A CA 1
ATOM 1477 C C . LEU A 1 182 ? 9.349 -7.113 5.267 1.00 97.69 182 LEU A C 1
ATOM 1479 O O . LEU A 1 182 ? 10.379 -6.633 5.748 1.00 97.69 182 LEU A O 1
ATOM 1483 N N . SER A 1 183 ? 9.143 -8.419 5.169 1.00 97.19 183 SER A N 1
ATOM 1484 C CA . SER A 1 183 ? 10.191 -9.425 5.341 1.00 97.19 183 SER A CA 1
ATOM 1485 C C . SER A 1 183 ? 11.348 -9.203 4.356 1.00 97.19 183 SER A C 1
ATOM 1487 O O . SER A 1 183 ? 11.196 -8.568 3.312 1.00 97.19 183 SER A O 1
ATOM 1489 N N . ASN A 1 184 ? 12.531 -9.728 4.683 1.00 94.62 184 ASN A N 1
ATOM 1490 C CA . ASN A 1 184 ? 13.734 -9.541 3.860 1.00 94.62 184 ASN A CA 1
ATOM 1491 C C . ASN A 1 184 ? 13.609 -10.168 2.462 1.00 94.62 184 ASN A C 1
ATOM 1493 O O . ASN A 1 184 ? 14.180 -9.651 1.508 1.00 94.62 184 ASN A O 1
ATOM 1497 N N . ASN A 1 185 ? 12.873 -11.273 2.358 1.00 95.00 185 ASN A N 1
ATOM 1498 C CA . ASN A 1 185 ? 12.549 -11.966 1.110 1.00 95.00 185 ASN A CA 1
ATOM 1499 C C . ASN A 1 185 ? 11.225 -11.483 0.488 1.00 95.00 185 ASN A C 1
ATOM 1501 O O . ASN A 1 185 ? 10.825 -12.003 -0.549 1.00 95.00 185 ASN A O 1
ATOM 1505 N N . GLU A 1 186 ? 10.549 -10.514 1.113 1.00 96.19 186 GLU A N 1
ATOM 1506 C CA . GLU A 1 186 ? 9.327 -9.872 0.619 1.00 96.19 186 GLU A CA 1
ATOM 1507 C C . GLU A 1 186 ? 8.130 -10.813 0.428 1.00 96.19 186 GLU A C 1
ATOM 1509 O O . GLU A 1 186 ? 7.153 -10.454 -0.225 1.00 96.19 186 GLU A O 1
ATOM 1514 N N . ASN A 1 187 ? 8.157 -12.013 1.004 1.00 96.88 187 ASN A N 1
ATOM 1515 C CA . ASN A 1 187 ? 7.037 -12.951 0.910 1.00 96.88 187 ASN A CA 1
ATOM 1516 C C . ASN A 1 187 ? 5.983 -12.735 2.006 1.00 96.88 187 ASN A C 1
ATOM 1518 O O . ASN A 1 187 ? 4.926 -13.356 1.976 1.00 96.88 187 ASN A O 1
ATOM 1522 N N . SER A 1 188 ? 6.255 -11.849 2.961 1.00 97.62 188 SER A N 1
ATOM 1523 C CA . SER A 1 188 ? 5.320 -11.478 4.019 1.00 97.62 188 SER A CA 1
ATOM 1524 C C . SER A 1 188 ? 5.518 -10.041 4.505 1.00 97.62 188 SER A C 1
ATOM 1526 O O . SER A 1 188 ? 6.578 -9.440 4.288 1.00 97.62 188 SER A O 1
ATOM 1528 N N . GLU A 1 189 ? 4.531 -9.499 5.215 1.00 97.94 189 GLU A N 1
ATOM 1529 C CA . GLU A 1 189 ? 4.643 -8.239 5.948 1.00 97.94 189 GLU A CA 1
ATOM 1530 C C . GLU A 1 189 ? 4.108 -8.355 7.372 1.00 97.94 189 GLU A C 1
ATOM 1532 O O . GLU A 1 189 ? 3.026 -8.885 7.611 1.00 97.94 189 GLU A O 1
ATOM 1537 N N . PHE A 1 190 ? 4.859 -7.797 8.317 1.00 97.44 190 PHE A N 1
ATOM 1538 C CA . PHE A 1 190 ? 4.398 -7.594 9.681 1.00 97.44 190 PHE A CA 1
ATOM 1539 C C . PHE A 1 190 ? 3.800 -6.198 9.799 1.00 97.44 190 PHE A C 1
ATOM 154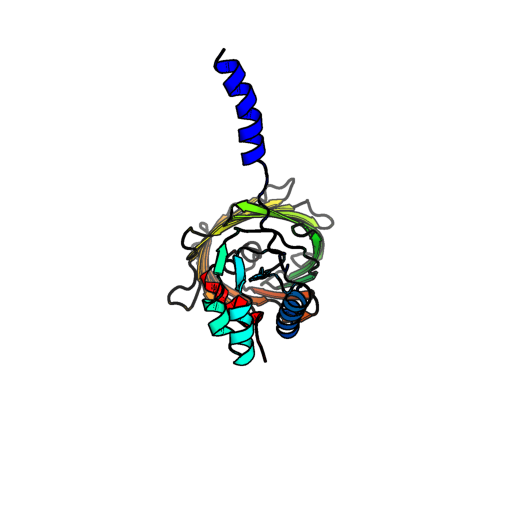1 O O . PHE A 1 190 ? 4.414 -5.228 9.347 1.00 97.44 190 PHE A O 1
ATOM 1548 N N . TYR A 1 191 ? 2.637 -6.077 10.427 1.00 95.81 191 TYR A N 1
ATOM 1549 C CA . TYR A 1 191 ? 1.985 -4.795 10.654 1.00 95.81 191 TYR A CA 1
ATOM 1550 C C . TYR A 1 191 ? 1.542 -4.644 12.103 1.00 95.81 191 TYR A C 1
ATOM 1552 O O . TYR A 1 191 ? 1.346 -5.617 12.834 1.00 95.81 191 TYR A O 1
ATOM 1560 N N . GLY A 1 192 ? 1.287 -3.399 12.484 1.00 94.50 192 GLY A N 1
ATOM 1561 C CA . GLY A 1 192 ? 0.499 -3.110 13.663 1.00 94.50 192 GLY A CA 1
ATOM 1562 C C . GLY A 1 192 ? -0.145 -1.741 13.618 1.00 94.50 192 GLY A C 1
ATOM 1563 O O . GLY A 1 192 ? 0.238 -0.866 12.844 1.00 94.50 192 GLY A O 1
ATOM 1564 N N . ASN A 1 193 ? -1.187 -1.595 14.422 1.00 93.00 193 ASN A N 1
ATOM 1565 C CA . ASN A 1 193 ? -2.026 -0.416 14.492 1.00 93.00 193 ASN A CA 1
ATOM 1566 C C . ASN A 1 193 ? -2.339 -0.119 15.954 1.00 93.00 193 ASN A C 1
ATOM 1568 O O . ASN A 1 193 ? -2.594 -1.029 16.738 1.00 93.00 193 ASN A O 1
ATOM 1572 N N . VAL A 1 194 ? -2.358 1.158 16.291 1.00 91.56 194 VAL A N 1
ATOM 1573 C CA . VAL A 1 194 ? -2.759 1.692 17.583 1.00 91.56 194 VAL A CA 1
ATOM 1574 C C . VAL A 1 194 ? -3.753 2.808 17.312 1.00 91.56 194 VAL A C 1
ATOM 1576 O O . VAL A 1 194 ? -3.556 3.622 16.410 1.00 91.56 194 VAL A O 1
ATOM 1579 N N . ASN A 1 195 ? -4.826 2.838 18.079 1.00 91.00 195 ASN A N 1
ATOM 1580 C CA . ASN A 1 195 ? -5.820 3.892 18.055 1.00 91.00 195 ASN A CA 1
ATOM 1581 C C . ASN A 1 195 ? -6.179 4.230 19.498 1.00 91.00 195 ASN A C 1
ATOM 1583 O O . ASN A 1 195 ? -6.480 3.333 20.281 1.00 91.00 195 ASN A O 1
ATOM 1587 N N . HIS A 1 196 ? -6.097 5.505 19.850 1.00 90.25 196 HIS A N 1
ATOM 1588 C CA . HIS A 1 196 ? -6.371 5.980 21.196 1.00 90.25 196 HIS A CA 1
ATOM 1589 C C . HIS A 1 196 ? -7.220 7.239 21.136 1.00 90.25 196 HIS A C 1
ATOM 1591 O O . HIS A 1 196 ? -6.842 8.207 20.479 1.00 90.25 196 HIS A O 1
ATOM 1597 N N . GLU A 1 197 ? -8.347 7.230 21.833 1.00 89.94 197 GLU A N 1
ATOM 1598 C CA . GLU A 1 197 ? -9.157 8.423 22.046 1.00 89.94 197 GLU A CA 1
ATOM 1599 C C . GLU A 1 197 ? -8.662 9.161 23.292 1.00 89.94 197 GLU A C 1
ATOM 1601 O O . GLU A 1 197 ? -8.596 8.595 24.384 1.00 89.94 197 GLU A O 1
ATOM 1606 N N . PHE A 1 198 ? -8.293 10.431 23.135 1.00 87.69 198 PHE A N 1
ATOM 1607 C CA . PHE A 1 198 ? -7.804 11.240 24.245 1.00 87.69 198 PHE A CA 1
ATOM 1608 C C . PHE A 1 198 ? -8.879 11.393 25.321 1.00 87.69 198 PHE A C 1
ATOM 1610 O O . PHE A 1 198 ? -10.058 11.532 25.020 1.00 87.69 198 PHE A O 1
ATOM 1617 N N . LYS A 1 199 ? -8.454 11.436 26.591 1.00 85.56 199 LYS A N 1
ATOM 1618 C CA . LYS A 1 199 ? -9.351 11.528 27.761 1.00 85.56 199 LYS A CA 1
ATOM 1619 C C . LYS A 1 199 ? -10.342 10.358 27.875 1.00 85.56 199 LYS A C 1
ATOM 1621 O O . LYS A 1 199 ? -11.362 10.486 28.544 1.00 85.56 199 LYS A O 1
ATOM 1626 N N . SER A 1 200 ? -10.017 9.224 27.262 1.00 81.50 200 SER A N 1
ATOM 1627 C CA . SER A 1 200 ? -10.794 7.996 27.329 1.00 81.50 200 SER A CA 1
ATOM 1628 C C . SER A 1 200 ? -9.897 6.798 27.645 1.00 81.50 200 SER A C 1
ATOM 1630 O O . SER A 1 200 ? -8.713 6.778 27.314 1.00 81.50 200 SER A O 1
ATOM 1632 N N . ASP A 1 201 ? -10.485 5.762 28.238 1.00 80.38 201 ASP A N 1
ATOM 1633 C CA . ASP A 1 201 ? -9.878 4.433 28.389 1.00 80.38 201 ASP A CA 1
ATOM 1634 C C . ASP A 1 201 ? -9.869 3.640 27.065 1.00 80.38 201 ASP A C 1
ATOM 1636 O O . ASP A 1 201 ? -9.463 2.473 27.021 1.00 80.38 201 ASP A O 1
ATOM 1640 N N . HIS A 1 202 ? -10.373 4.226 25.974 1.00 79.56 202 HIS A N 1
ATOM 1641 C CA . HIS A 1 202 ? -10.420 3.595 24.663 1.00 79.56 202 HIS A CA 1
ATOM 1642 C C . HIS A 1 202 ? -9.028 3.568 24.023 1.00 79.56 202 HIS A C 1
ATOM 1644 O O . HIS A 1 202 ? -8.570 4.520 23.388 1.00 79.56 202 HIS A O 1
ATOM 1650 N N . LEU A 1 203 ? -8.363 2.427 24.192 1.00 85.38 203 LEU A N 1
ATOM 1651 C CA . LEU A 1 203 ? -7.148 2.042 23.490 1.00 85.38 203 LEU A CA 1
ATOM 1652 C C . LEU A 1 203 ? -7.427 0.774 22.682 1.00 85.38 203 LEU A C 1
ATOM 1654 O O . LEU A 1 203 ? -7.826 -0.254 23.228 1.00 85.38 203 LEU A O 1
ATOM 1658 N N . ASN A 1 204 ? -7.196 0.857 21.379 1.00 88.75 204 ASN A N 1
ATOM 1659 C CA . ASN A 1 204 ? -7.263 -0.271 20.467 1.00 88.75 204 ASN A CA 1
ATOM 1660 C C . ASN A 1 204 ? -5.864 -0.533 19.918 1.00 88.75 204 ASN A C 1
ATOM 1662 O O . ASN A 1 204 ? -5.216 0.372 19.389 1.00 88.75 204 ASN A O 1
ATOM 1666 N N . VAL A 1 205 ? -5.400 -1.773 20.014 1.00 91.19 205 VAL A N 1
ATOM 1667 C CA . VAL A 1 205 ? -4.089 -2.193 19.509 1.00 91.19 205 VAL A CA 1
ATOM 1668 C C . VAL A 1 205 ? -4.289 -3.421 18.647 1.00 91.19 205 VAL A C 1
ATOM 1670 O O . VAL A 1 205 ? -5.092 -4.285 18.965 1.00 91.19 205 VAL A O 1
ATOM 1673 N N . GLY A 1 206 ? -3.571 -3.531 17.541 1.00 91.38 206 GLY A N 1
ATOM 1674 C CA . GLY A 1 206 ? -3.572 -4.741 16.737 1.00 91.38 206 GLY A CA 1
ATOM 1675 C C . GLY A 1 206 ? -2.220 -4.978 16.111 1.00 91.38 206 GLY A C 1
ATOM 1676 O O . GLY A 1 206 ? -1.572 -4.036 15.671 1.00 91.38 206 GLY A O 1
ATOM 1677 N N . ILE A 1 207 ? -1.818 -6.236 16.042 1.00 94.12 207 ILE A N 1
ATOM 1678 C CA . ILE A 1 207 ? -0.617 -6.682 15.343 1.00 94.12 207 ILE A CA 1
ATOM 1679 C C . ILE A 1 207 ? -0.963 -7.887 14.484 1.00 94.12 207 ILE A C 1
ATOM 1681 O O . ILE A 1 207 ? -1.911 -8.619 14.772 1.00 94.12 207 ILE A O 1
ATOM 1685 N N . GLY A 1 208 ? -0.192 -8.114 13.434 1.00 95.00 208 GLY A N 1
ATOM 1686 C CA . GLY A 1 208 ? -0.363 -9.310 12.632 1.00 95.00 208 GLY A CA 1
ATOM 1687 C C . GLY A 1 208 ? 0.674 -9.451 11.544 1.00 95.00 208 GLY A C 1
ATOM 1688 O O . GLY A 1 208 ? 1.552 -8.605 11.366 1.00 95.00 208 GLY A O 1
ATOM 1689 N N . ASN A 1 209 ? 0.568 -10.562 10.836 1.00 96.88 209 ASN A N 1
ATOM 1690 C CA . ASN A 1 209 ? 1.438 -10.912 9.735 1.00 96.88 209 ASN A CA 1
ATOM 1691 C C . ASN A 1 209 ? 0.580 -11.345 8.550 1.00 96.88 209 ASN A C 1
ATOM 1693 O O . ASN A 1 209 ? -0.393 -12.081 8.722 1.00 96.88 209 ASN A O 1
ATOM 1697 N N . THR A 1 210 ? 0.950 -10.880 7.365 1.00 97.06 210 THR A N 1
ATOM 1698 C CA . THR A 1 210 ? 0.342 -11.295 6.106 1.00 97.06 210 THR A CA 1
ATOM 1699 C C . THR A 1 210 ? 1.399 -11.997 5.277 1.00 97.06 210 THR A C 1
ATOM 1701 O O . THR A 1 210 ? 2.406 -11.382 4.939 1.00 97.06 210 THR A O 1
ATOM 1704 N N . TRP A 1 211 ? 1.170 -13.258 4.925 1.00 97.75 211 TRP A N 1
ATOM 1705 C CA . TRP A 1 211 ? 1.955 -13.975 3.925 1.00 97.75 211 TRP A CA 1
ATOM 1706 C C . TRP A 1 211 ? 1.310 -13.799 2.562 1.00 97.75 211 TRP A C 1
ATOM 1708 O O . TRP A 1 211 ? 0.096 -13.935 2.421 1.00 97.75 211 TRP A O 1
ATOM 1718 N N . PHE A 1 212 ? 2.125 -13.479 1.569 1.00 96.44 212 PHE A N 1
ATOM 1719 C CA . PHE A 1 212 ? 1.650 -13.147 0.241 1.00 96.44 212 PHE A CA 1
ATOM 1720 C C . PHE A 1 212 ? 1.685 -14.336 -0.700 1.00 96.44 212 PHE A C 1
ATOM 1722 O O . PHE A 1 212 ? 2.602 -15.154 -0.636 1.00 96.44 212 PHE A O 1
ATOM 1729 N N . ASP A 1 213 ? 0.753 -14.326 -1.650 1.00 93.88 213 ASP A N 1
ATOM 1730 C CA . ASP A 1 213 ? 0.746 -15.212 -2.815 1.00 93.88 213 ASP A CA 1
ATOM 1731 C C . ASP A 1 213 ? 0.887 -16.701 -2.427 1.00 93.88 213 ASP A C 1
ATOM 1733 O O . ASP A 1 213 ? 1.614 -17.468 -3.061 1.00 93.88 213 ASP A O 1
ATOM 1737 N N . ILE A 1 214 ? 0.200 -17.118 -1.361 1.00 94.06 214 ILE A N 1
ATOM 1738 C CA . ILE A 1 214 ? 0.094 -18.522 -0.968 1.00 94.06 214 ILE A CA 1
ATOM 1739 C C . ILE A 1 214 ? -0.593 -19.282 -2.102 1.00 94.06 214 ILE A C 1
ATOM 1741 O O . ILE A 1 214 ? -1.659 -18.882 -2.578 1.00 94.06 214 ILE A O 1
ATOM 1745 N N . ALA A 1 215 ? 0.066 -20.352 -2.556 1.00 91.69 215 ALA A N 1
ATOM 1746 C CA . ALA A 1 215 ? -0.312 -21.105 -3.753 1.00 91.69 215 ALA A CA 1
ATOM 1747 C C . ALA A 1 215 ? -0.502 -20.215 -5.003 1.00 91.69 215 ALA A C 1
ATOM 1749 O O . ALA A 1 215 ? -1.305 -20.544 -5.869 1.00 91.69 215 ALA A O 1
ATOM 1750 N N . ASP A 1 216 ? 0.192 -19.069 -5.061 1.00 87.94 216 ASP A N 1
ATOM 1751 C CA . ASP A 1 216 ? 0.057 -18.024 -6.087 1.00 87.94 216 ASP A CA 1
ATOM 1752 C C . ASP A 1 216 ? -1.380 -17.492 -6.283 1.00 87.94 216 ASP A C 1
ATOM 1754 O O . ASP A 1 216 ? -1.697 -16.900 -7.313 1.00 87.94 216 ASP A O 1
ATOM 1758 N N . GLN A 1 217 ? -2.255 -17.667 -5.285 1.00 89.25 217 GLN A N 1
ATOM 1759 C CA . GLN A 1 217 ? -3.686 -17.361 -5.401 1.00 89.25 217 GLN A CA 1
ATOM 1760 C C . GLN A 1 217 ? -4.185 -16.329 -4.392 1.00 89.25 217 GLN A C 1
ATOM 1762 O O . GLN A 1 217 ? -5.036 -15.504 -4.730 1.00 89.25 217 GLN A O 1
ATOM 1767 N N . PHE A 1 218 ? -3.698 -16.373 -3.152 1.00 93.88 218 PHE A N 1
ATOM 1768 C CA . PHE A 1 218 ? -4.254 -15.550 -2.080 1.00 93.88 218 PHE A CA 1
ATOM 1769 C C . PHE A 1 218 ? -3.205 -15.099 -1.071 1.00 93.88 218 PHE A C 1
ATOM 1771 O O . PHE A 1 218 ? -2.152 -15.710 -0.914 1.00 93.88 218 PHE A O 1
ATOM 1778 N N . ASP A 1 219 ? -3.522 -14.032 -0.347 1.00 95.75 219 ASP A N 1
ATOM 1779 C CA . ASP A 1 219 ? -2.756 -13.619 0.823 1.00 95.75 219 ASP A CA 1
ATOM 1780 C C . ASP A 1 219 ? -3.401 -14.180 2.081 1.00 95.75 219 ASP A C 1
ATOM 1782 O O . ASP A 1 219 ? -4.619 -14.112 2.234 1.00 95.75 219 ASP A O 1
ATOM 1786 N N . LEU A 1 220 ? -2.595 -14.697 2.999 1.00 96.44 220 LEU A N 1
ATOM 1787 C CA . LEU A 1 220 ? -3.053 -15.201 4.285 1.00 96.44 220 LEU A CA 1
ATOM 1788 C C . LEU A 1 220 ? -2.663 -14.218 5.380 1.00 96.44 220 LEU A C 1
ATOM 1790 O O . LEU A 1 220 ? -1.478 -13.944 5.553 1.00 96.44 220 LEU A O 1
ATOM 1794 N N . THR A 1 221 ? -3.624 -13.731 6.157 1.00 95.38 221 THR A N 1
ATOM 1795 C CA . THR A 1 221 ? -3.359 -12.853 7.298 1.00 95.38 221 THR A CA 1
ATOM 1796 C C . THR A 1 221 ? -3.750 -13.519 8.607 1.00 95.38 221 THR A C 1
ATOM 1798 O O . THR A 1 221 ? -4.860 -14.031 8.752 1.00 95.38 221 THR A O 1
ATOM 1801 N N . LEU A 1 222 ? -2.845 -13.435 9.580 1.00 94.31 222 LEU A N 1
ATOM 1802 C CA . LEU A 1 222 ? -3.086 -13.752 10.981 1.00 94.31 222 LEU A CA 1
ATOM 1803 C C . LEU A 1 222 ? -2.854 -12.507 11.829 1.00 94.31 222 LEU A C 1
ATOM 1805 O O . LEU A 1 222 ? -1.807 -11.867 11.724 1.00 94.31 222 LEU A O 1
ATOM 1809 N N . GLY A 1 223 ? -3.811 -12.180 12.692 1.00 92.38 223 GLY A N 1
ATOM 1810 C CA . GLY A 1 223 ? -3.736 -11.007 13.550 1.00 92.38 223 GLY A CA 1
ATOM 1811 C C . GLY A 1 223 ? -4.310 -11.242 14.937 1.00 92.38 223 GLY A C 1
ATOM 1812 O O . GLY A 1 223 ? -5.199 -12.067 15.139 1.00 92.38 223 GLY A O 1
ATO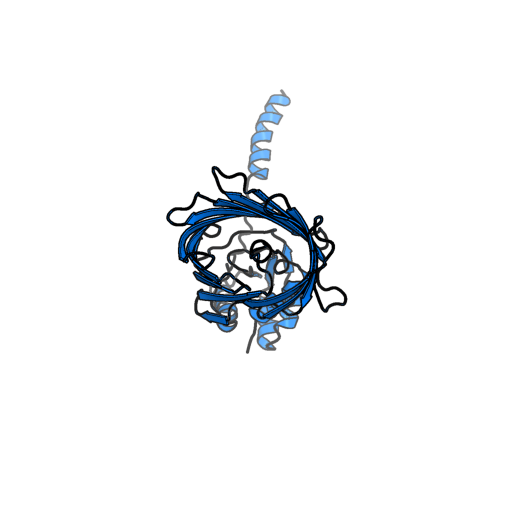M 1813 N N . ILE A 1 224 ? -3.803 -10.475 15.895 1.00 90.00 224 ILE A N 1
ATOM 1814 C CA . ILE A 1 224 ? -4.366 -10.342 17.237 1.00 90.00 224 ILE A CA 1
ATOM 1815 C C . ILE A 1 224 ? -4.638 -8.862 17.450 1.00 90.00 224 ILE A C 1
ATOM 1817 O O . ILE A 1 224 ? -3.799 -8.012 17.148 1.00 90.00 224 ILE A O 1
ATOM 1821 N N . GLN A 1 225 ? -5.820 -8.552 17.957 1.00 88.75 225 GLN A N 1
ATOM 1822 C CA . GLN A 1 225 ? -6.240 -7.197 18.253 1.00 88.75 225 GLN A CA 1
ATOM 1823 C C . GLN A 1 225 ? -6.918 -7.127 19.612 1.00 88.75 225 GLN A C 1
ATOM 1825 O O . GLN A 1 225 ? -7.697 -7.997 19.978 1.00 88.75 225 GLN A O 1
ATOM 1830 N N . GLU A 1 226 ? -6.649 -6.064 20.343 1.00 86.38 226 GLU A N 1
ATOM 1831 C CA . GLU A 1 226 ? -7.405 -5.648 21.504 1.00 86.38 226 GLU A CA 1
ATOM 1832 C C . GLU A 1 226 ? -8.276 -4.460 21.105 1.00 86.38 226 GLU A C 1
ATOM 1834 O O . GLU A 1 226 ? -7.777 -3.471 20.565 1.00 86.38 226 GLU A O 1
ATOM 1839 N N . GLN A 1 227 ? -9.582 -4.576 21.333 1.00 80.00 227 GLN A N 1
ATOM 1840 C CA . GLN A 1 227 ? -10.539 -3.490 21.147 1.00 80.00 227 GLN A CA 1
ATOM 1841 C C . GLN A 1 227 ? -11.424 -3.377 22.383 1.00 80.00 227 GLN A C 1
ATOM 1843 O O . GLN A 1 227 ? -12.041 -4.363 22.787 1.00 80.00 227 GLN A O 1
ATOM 1848 N N . SER A 1 228 ? -11.485 -2.193 22.996 1.00 77.06 228 SER A N 1
ATOM 1849 C CA . SER A 1 228 ? -12.314 -1.938 24.188 1.00 77.06 228 SER A CA 1
ATOM 1850 C C . SER A 1 228 ? -12.128 -2.997 25.293 1.00 77.06 228 SER A C 1
ATOM 1852 O O . SER A 1 228 ? -13.106 -3.550 25.802 1.00 77.06 228 SER A O 1
ATOM 1854 N N . LYS A 1 229 ? -10.869 -3.312 25.638 1.00 78.69 229 LYS A N 1
ATOM 1855 C CA . LYS A 1 229 ? -10.476 -4.329 26.641 1.00 78.69 229 LYS A CA 1
ATOM 1856 C C . LYS A 1 229 ? -10.850 -5.778 26.265 1.00 78.69 229 LYS A C 1
ATOM 1858 O O . LYS A 1 229 ? -10.774 -6.682 27.098 1.00 78.69 229 LYS A O 1
ATOM 1863 N N . LYS A 1 230 ? -11.259 -6.034 25.016 1.00 81.38 230 LYS A N 1
ATOM 1864 C CA . LYS A 1 230 ? -11.529 -7.377 24.480 1.00 81.38 230 LYS A CA 1
ATOM 1865 C C . LYS A 1 230 ? -10.443 -7.767 23.489 1.00 81.38 230 LYS A C 1
ATOM 1867 O O . LYS A 1 230 ? -10.284 -7.132 22.449 1.00 81.38 230 LYS A O 1
ATOM 1872 N N . VAL A 1 231 ? -9.739 -8.852 23.788 1.00 84.00 231 VAL A N 1
ATOM 1873 C CA . VAL A 1 231 ? -8.764 -9.445 22.869 1.00 84.00 231 VAL A CA 1
ATOM 1874 C C . VAL A 1 231 ? -9.493 -10.352 21.890 1.00 84.00 231 VAL A C 1
ATOM 1876 O O . VAL A 1 231 ? -10.287 -11.198 22.301 1.00 84.00 231 VAL A O 1
ATOM 1879 N N . GLY A 1 232 ? -9.208 -10.203 20.605 1.00 84.62 232 GLY A N 1
ATOM 1880 C CA . GLY A 1 232 ? -9.651 -11.110 19.566 1.00 84.62 232 GLY A CA 1
ATOM 1881 C C . GLY A 1 232 ? -8.536 -11.468 18.598 1.00 84.62 232 GLY A C 1
ATOM 1882 O O . GLY A 1 232 ? -7.646 -10.666 18.321 1.00 84.62 232 GLY A O 1
ATOM 1883 N N . SER A 1 233 ? -8.592 -12.689 18.089 1.00 87.69 233 SER A N 1
ATOM 1884 C CA . SER A 1 233 ? -7.780 -13.144 16.972 1.00 87.69 233 SER A CA 1
ATOM 1885 C C . SER A 1 233 ? -8.576 -13.035 15.681 1.00 87.69 233 SER A C 1
ATOM 1887 O O . SER A 1 233 ? -9.810 -13.072 15.669 1.00 87.69 233 SER A O 1
ATOM 1889 N N . GLU A 1 234 ? -7.864 -12.899 14.576 1.00 88.50 234 GLU A N 1
ATOM 1890 C CA . GLU A 1 234 ? -8.437 -13.006 13.248 1.00 88.50 234 GLU A CA 1
ATOM 1891 C C . GLU A 1 234 ? -7.502 -13.770 12.321 1.00 88.50 234 GLU A C 1
ATOM 1893 O O . GLU A 1 234 ? -6.280 -13.620 12.357 1.00 88.50 234 GLU A O 1
ATOM 1898 N N . LEU A 1 235 ? -8.122 -14.588 11.484 1.00 92.00 235 LEU A N 1
ATOM 1899 C CA . LEU A 1 235 ? -7.496 -15.353 10.422 1.00 92.00 235 LEU A CA 1
ATOM 1900 C C . LEU A 1 235 ? -8.322 -15.119 9.167 1.00 92.00 235 LEU A C 1
ATOM 1902 O O . LEU A 1 235 ? -9.531 -15.346 9.185 1.00 92.00 235 LEU A O 1
ATOM 1906 N N . TYR A 1 236 ? -7.700 -14.662 8.087 1.00 93.19 236 TYR A N 1
ATOM 1907 C CA . TYR A 1 236 ? -8.419 -14.458 6.836 1.00 93.19 236 TYR A CA 1
ATOM 1908 C C . TYR A 1 236 ? -7.539 -14.614 5.610 1.00 93.19 236 TYR A C 1
ATOM 1910 O O . TYR A 1 236 ? -6.335 -14.367 5.652 1.00 93.19 236 TYR A O 1
ATOM 1918 N N . ALA A 1 237 ? -8.177 -14.998 4.512 1.00 95.00 237 ALA A N 1
ATOM 1919 C CA . ALA A 1 237 ? -7.579 -15.012 3.192 1.00 95.00 237 ALA A CA 1
ATOM 1920 C C . ALA A 1 237 ? -8.065 -13.796 2.396 1.00 95.00 237 ALA A C 1
ATOM 1922 O O . ALA A 1 237 ? -9.233 -13.414 2.491 1.00 95.00 237 ALA A O 1
ATOM 1923 N N . THR A 1 238 ? -7.170 -13.184 1.622 1.00 94.75 238 THR A N 1
ATOM 1924 C CA . THR A 1 238 ? -7.481 -12.118 0.664 1.00 94.75 238 THR A CA 1
ATOM 1925 C C . THR A 1 238 ? -7.221 -12.620 -0.748 1.00 94.75 238 THR A C 1
ATOM 1927 O O . THR A 1 238 ? -6.106 -13.015 -1.073 1.00 94.75 238 THR A O 1
ATOM 1930 N N . PHE A 1 239 ? -8.243 -12.547 -1.587 1.00 93.19 239 PHE A N 1
ATOM 1931 C CA . PHE A 1 239 ? -8.230 -12.901 -2.999 1.00 93.19 239 PHE A CA 1
ATOM 1932 C C . PHE A 1 239 ? -8.367 -11.642 -3.850 1.00 93.19 239 PHE A C 1
ATOM 1934 O O . PHE A 1 239 ? -8.968 -10.656 -3.415 1.00 93.19 239 PHE A O 1
ATOM 1941 N N . GLY A 1 240 ? -7.871 -11.700 -5.081 1.00 88.69 240 GLY A N 1
ATOM 1942 C CA . GLY A 1 240 ? -7.994 -10.615 -6.052 1.00 88.69 240 GLY A CA 1
ATOM 1943 C C . GLY A 1 240 ? -6.711 -9.809 -6.225 1.00 88.69 240 GLY A C 1
ATOM 1944 O O . GLY A 1 240 ? -5.627 -10.218 -5.806 1.00 88.69 240 GLY A O 1
ATOM 1945 N N . ASP A 1 241 ? -6.830 -8.673 -6.901 1.00 81.06 241 ASP A N 1
ATOM 1946 C CA . ASP A 1 241 ? -5.701 -7.905 -7.411 1.00 81.06 241 ASP A CA 1
ATOM 1947 C C . ASP A 1 241 ? -5.615 -6.496 -6.798 1.00 81.06 241 ASP A C 1
ATOM 1949 O O . ASP A 1 241 ? -5.861 -6.302 -5.609 1.00 81.06 241 ASP A O 1
ATOM 1953 N N . GLU A 1 242 ? -5.133 -5.510 -7.558 1.00 76.25 242 GLU A N 1
ATOM 1954 C CA . GLU A 1 242 ? -5.020 -4.136 -7.060 1.00 76.25 242 GLU A CA 1
ATOM 1955 C C . GLU A 1 242 ? -6.366 -3.424 -7.006 1.00 76.25 242 GLU A C 1
ATOM 1957 O O . GLU A 1 242 ? -6.548 -2.601 -6.110 1.00 76.25 242 GLU A O 1
ATOM 1962 N N . ASP A 1 243 ? -7.276 -3.755 -7.921 1.00 83.00 243 ASP A N 1
ATOM 1963 C CA . ASP A 1 243 ? -8.496 -3.000 -8.177 1.00 83.00 243 ASP A CA 1
ATOM 1964 C C . ASP A 1 243 ? -9.685 -3.626 -7.449 1.00 83.00 243 ASP A C 1
ATOM 1966 O O . ASP A 1 243 ? -10.546 -2.901 -6.953 1.00 83.00 243 ASP A O 1
ATOM 1970 N N . ILE A 1 244 ? -9.717 -4.957 -7.313 1.00 89.12 244 ILE A N 1
ATOM 1971 C CA . ILE A 1 244 ? -10.775 -5.666 -6.585 1.00 89.12 244 ILE A CA 1
ATOM 1972 C C . ILE A 1 244 ? -10.157 -6.697 -5.649 1.00 89.12 244 ILE A C 1
ATOM 1974 O O . ILE A 1 244 ? -9.394 -7.563 -6.070 1.00 89.12 244 ILE A O 1
ATOM 1978 N N . LYS A 1 245 ? -10.522 -6.630 -4.367 1.00 92.56 245 LYS A N 1
ATOM 1979 C CA . LYS A 1 245 ? -10.097 -7.584 -3.340 1.00 92.56 245 LYS A CA 1
ATOM 1980 C C . LYS A 1 245 ? -11.296 -8.124 -2.588 1.00 92.56 245 LYS A C 1
ATOM 1982 O O . LYS A 1 245 ? -12.126 -7.359 -2.100 1.00 92.56 245 LYS A O 1
ATOM 1987 N N . PHE A 1 246 ? -11.334 -9.434 -2.428 1.00 93.19 246 PHE A N 1
ATOM 1988 C CA . PHE A 1 246 ? -12.312 -10.133 -1.612 1.00 93.19 246 PHE A CA 1
ATOM 1989 C C . PHE A 1 246 ? -11.606 -10.793 -0.432 1.00 93.19 246 PHE A C 1
ATOM 1991 O O . PHE A 1 246 ? -10.568 -11.421 -0.607 1.00 93.19 246 PHE A O 1
ATOM 1998 N N . GLN A 1 247 ? -12.136 -10.639 0.775 1.00 93.50 247 GLN A N 1
ATOM 1999 C CA . GLN A 1 247 ? -11.576 -11.237 1.981 1.00 93.50 247 GLN A CA 1
ATOM 2000 C C . GLN A 1 247 ? -12.624 -12.090 2.666 1.00 93.50 247 GLN A C 1
ATOM 2002 O O . GLN A 1 247 ? -13.753 -11.640 2.858 1.00 93.50 247 GLN A O 1
ATOM 2007 N N . VAL A 1 248 ? -12.215 -13.280 3.089 1.00 93.06 248 VAL A N 1
ATOM 2008 C CA . VAL A 1 248 ? -13.028 -14.179 3.910 1.00 93.06 248 VAL A CA 1
ATOM 2009 C C . VAL A 1 248 ? -12.208 -14.587 5.107 1.00 93.06 248 VAL A C 1
ATOM 2011 O O . VAL A 1 248 ? -11.051 -14.990 4.966 1.00 93.06 248 VAL A O 1
ATOM 2014 N N . GLY A 1 249 ? -12.802 -14.482 6.286 1.00 91.62 249 GLY A N 1
ATOM 2015 C CA . GLY A 1 249 ? -12.091 -14.791 7.505 1.00 91.62 249 GLY A CA 1
ATOM 2016 C C . GLY A 1 249 ? -12.968 -15.168 8.666 1.00 91.62 249 GLY A C 1
ATOM 2017 O O . GLY A 1 249 ? -14.189 -15.045 8.632 1.00 91.62 249 GLY A O 1
ATOM 2018 N N . LEU A 1 250 ? -12.288 -15.591 9.717 1.00 88.75 250 LEU A N 1
ATOM 2019 C CA . LEU A 1 250 ? -12.851 -15.871 11.017 1.00 88.75 250 LEU A CA 1
ATOM 2020 C C . LEU A 1 250 ? -12.239 -14.899 12.018 1.00 88.75 250 LEU A C 1
ATOM 2022 O O . LEU A 1 250 ? -11.038 -14.616 11.971 1.00 88.75 250 LEU A O 1
ATOM 2026 N N . ASN A 1 251 ? -13.051 -14.395 12.936 1.00 85.88 251 ASN A N 1
ATOM 2027 C CA . ASN A 1 251 ? -12.562 -13.734 14.132 1.00 85.88 251 ASN A CA 1
ATOM 2028 C C . ASN A 1 251 ? -13.128 -14.410 15.383 1.00 85.88 251 ASN A C 1
ATOM 2030 O O . ASN A 1 251 ? -14.275 -14.850 15.426 1.00 85.88 251 ASN A O 1
ATOM 2034 N N . GLN A 1 252 ? -12.296 -14.505 16.412 1.00 77.44 252 GLN A N 1
ATOM 2035 C CA . GLN A 1 252 ? -12.689 -15.037 17.708 1.00 77.44 252 GLN A CA 1
ATOM 2036 C C . GLN A 1 252 ? -12.325 -14.013 18.767 1.00 77.44 252 GLN A C 1
ATOM 2038 O O . GLN A 1 252 ? -11.188 -13.561 18.827 1.00 77.44 252 GLN A O 1
ATOM 2043 N N . ILE A 1 253 ? -13.282 -13.639 19.608 1.00 68.19 253 ILE A N 1
ATOM 2044 C CA . ILE A 1 253 ? -13.028 -12.764 20.753 1.00 68.19 253 ILE A CA 1
ATOM 2045 C C . ILE A 1 253 ? -12.827 -13.675 21.958 1.00 68.19 253 ILE A C 1
ATOM 2047 O O . ILE A 1 253 ? -13.699 -14.477 22.242 1.00 68.19 253 ILE A O 1
ATOM 2051 N N . LYS A 1 254 ? -11.715 -13.557 22.690 1.00 62.81 254 LYS A N 1
ATOM 2052 C CA . LYS A 1 254 ? -11.322 -14.461 23.792 1.00 62.81 254 LYS A CA 1
ATOM 2053 C C . LYS A 1 254 ? -12.416 -14.665 24.858 1.00 62.81 254 LYS A C 1
ATOM 2055 O O . LYS A 1 254 ? -12.465 -15.718 25.480 1.00 62.81 254 LYS A O 1
ATOM 2060 N N . ASN A 1 255 ? -13.309 -13.688 25.031 1.00 61.81 255 ASN A N 1
ATOM 2061 C CA . ASN A 1 255 ? -14.429 -13.736 25.980 1.00 61.81 255 ASN A CA 1
ATOM 2062 C C . ASN A 1 255 ? -15.761 -14.203 25.351 1.00 61.81 255 ASN A C 1
ATOM 2064 O O . ASN A 1 255 ? -16.811 -14.054 25.967 1.00 61.81 255 ASN A O 1
ATOM 2068 N N . ASN A 1 256 ? -15.738 -14.720 24.122 1.00 57.78 256 ASN A N 1
ATOM 2069 C CA . ASN A 1 256 ? -16.875 -15.321 23.433 1.00 57.78 256 ASN A CA 1
ATOM 2070 C C . ASN A 1 256 ? -16.412 -16.623 22.755 1.00 57.78 256 ASN A C 1
ATOM 2072 O O . ASN A 1 256 ? -15.480 -16.627 21.954 1.00 57.78 256 ASN A O 1
ATOM 2076 N N . SER A 1 257 ? -17.062 -17.741 23.070 1.00 58.06 257 SER A N 1
ATOM 2077 C CA . SER A 1 257 ? -16.762 -19.043 22.464 1.00 58.06 257 SER A CA 1
ATOM 2078 C C . SER A 1 257 ? -17.102 -19.108 20.972 1.00 58.06 257 SER A C 1
ATOM 2080 O O . SER A 1 257 ? -16.617 -19.999 20.280 1.00 58.06 257 SER A O 1
ATOM 2082 N N . ASN A 1 258 ? -17.908 -18.175 20.461 1.00 72.62 258 ASN A N 1
ATOM 2083 C CA . ASN A 1 258 ? -18.393 -18.221 19.089 1.00 72.62 258 ASN A CA 1
ATOM 2084 C C . ASN A 1 258 ? -17.405 -17.529 18.141 1.00 72.62 258 ASN A C 1
ATOM 2086 O O . ASN A 1 258 ? -17.146 -16.327 18.249 1.00 72.62 258 ASN A O 1
ATOM 2090 N N . MET A 1 259 ? -16.860 -18.299 17.197 1.00 78.12 259 MET A N 1
ATOM 2091 C CA . MET A 1 259 ? -16.142 -17.753 16.045 1.00 78.12 259 MET A CA 1
ATOM 2092 C C . MET A 1 259 ? -17.158 -17.107 15.105 1.00 78.12 259 MET A C 1
ATOM 2094 O O . MET A 1 259 ? -18.120 -17.764 14.709 1.00 78.12 259 MET A O 1
ATOM 2098 N N . ASN A 1 260 ? -16.937 -15.853 14.715 1.00 84.62 260 ASN A N 1
ATOM 2099 C CA . ASN A 1 260 ? -17.756 -15.226 13.684 1.00 84.62 260 ASN A CA 1
ATOM 2100 C C . ASN A 1 260 ? -17.004 -15.244 12.359 1.00 84.62 260 ASN A C 1
ATOM 2102 O O . ASN A 1 260 ? -15.804 -14.965 12.291 1.00 84.62 260 ASN A O 1
ATOM 2106 N N . MET A 1 261 ? -17.727 -15.567 11.295 1.00 88.69 261 MET A N 1
ATOM 2107 C CA . MET A 1 261 ? -17.227 -15.422 9.939 1.00 88.69 261 MET A CA 1
ATOM 2108 C C . MET A 1 261 ? -17.463 -13.993 9.461 1.00 88.69 261 MET A C 1
ATOM 2110 O O . MET A 1 261 ? -18.473 -13.374 9.795 1.00 88.69 261 MET A O 1
ATOM 2114 N N . PHE A 1 262 ? -16.533 -13.465 8.673 1.00 90.00 262 PHE A N 1
ATOM 2115 C CA . PHE A 1 262 ? -16.692 -12.169 8.040 1.00 90.00 262 PHE A CA 1
ATOM 2116 C C . PHE A 1 262 ? -16.279 -12.183 6.575 1.00 90.00 262 PHE A C 1
ATOM 2118 O O . PHE A 1 262 ? -15.434 -12.972 6.146 1.00 90.00 262 PHE A O 1
ATOM 2125 N N . PHE A 1 263 ? -16.838 -11.221 5.850 1.00 91.62 263 PHE A N 1
ATOM 2126 C CA . PHE A 1 263 ? -16.592 -10.979 4.442 1.00 91.62 263 PHE A CA 1
ATOM 2127 C C . PHE A 1 263 ? -16.250 -9.509 4.239 1.00 91.62 263 PHE A C 1
ATOM 2129 O O . PHE A 1 263 ? -16.951 -8.635 4.754 1.00 91.62 263 PHE A O 1
ATOM 2136 N N . ASN A 1 264 ? -15.197 -9.231 3.471 1.00 91.69 264 ASN A N 1
ATOM 2137 C CA . ASN A 1 264 ? -14.889 -7.878 3.017 1.00 91.69 264 ASN A CA 1
ATOM 2138 C C . ASN A 1 264 ? -14.774 -7.861 1.498 1.00 91.69 264 ASN A C 1
ATOM 2140 O O . ASN A 1 264 ? -14.110 -8.711 0.912 1.00 91.69 264 ASN A O 1
ATOM 2144 N N . LEU A 1 265 ? -15.350 -6.848 0.870 1.00 92.19 265 LEU A N 1
ATOM 2145 C CA . LEU A 1 265 ? -15.177 -6.558 -0.541 1.00 92.19 265 LEU A CA 1
ATOM 2146 C C . LEU A 1 265 ? -14.606 -5.153 -0.671 1.00 92.19 265 LEU A C 1
ATOM 2148 O O . LEU A 1 265 ? -15.161 -4.194 -0.137 1.00 92.19 265 LEU A O 1
ATOM 2152 N N . LYS A 1 266 ? -13.471 -5.031 -1.347 1.00 91.75 266 LYS A N 1
ATOM 2153 C CA . LYS A 1 266 ? -12.771 -3.768 -1.531 1.00 91.75 266 LYS A CA 1
ATOM 2154 C C . LYS A 1 266 ? -12.559 -3.513 -3.010 1.00 91.75 266 LYS A C 1
ATOM 2156 O O . LYS A 1 266 ? -11.958 -4.330 -3.695 1.00 91.75 266 LYS A O 1
ATOM 2161 N N . PHE A 1 267 ? -12.990 -2.347 -3.453 1.00 89.69 267 PHE A N 1
ATOM 2162 C CA . PHE A 1 267 ? -12.720 -1.802 -4.769 1.00 89.69 267 PHE A CA 1
ATOM 2163 C C . PHE A 1 267 ? -11.756 -0.625 -4.609 1.00 89.69 267 PHE A C 1
ATOM 2165 O O . PHE A 1 267 ? -12.031 0.293 -3.834 1.00 89.69 267 PHE A O 1
ATOM 2172 N N . GLU A 1 268 ? -10.620 -0.644 -5.298 1.00 85.25 268 GLU A N 1
ATOM 2173 C CA . GLU A 1 268 ? -9.676 0.474 -5.335 1.00 85.25 268 GLU A CA 1
ATOM 2174 C C . GLU A 1 268 ? -9.745 1.181 -6.694 1.00 85.25 268 GLU A C 1
ATOM 2176 O O . GLU A 1 268 ? -9.830 0.548 -7.738 1.00 85.25 268 GLU A O 1
ATOM 2181 N N . ASN A 1 269 ? -9.681 2.514 -6.680 1.00 79.56 269 ASN A N 1
ATOM 2182 C CA . ASN A 1 269 ? -9.661 3.365 -7.878 1.00 79.56 269 ASN A CA 1
ATOM 2183 C C . ASN A 1 269 ? -10.829 3.168 -8.874 1.00 79.56 269 ASN A C 1
ATOM 2185 O O . ASN A 1 269 ? -10.623 3.310 -10.078 1.00 79.56 269 ASN A O 1
ATOM 2189 N N . VAL A 1 270 ? -12.056 2.934 -8.386 1.00 75.31 270 VAL A N 1
ATOM 2190 C CA . VAL A 1 270 ? -13.280 2.755 -9.206 1.00 75.31 270 VAL A CA 1
ATOM 2191 C C . VAL A 1 270 ? -13.455 3.874 -10.240 1.00 75.31 270 VAL A C 1
ATOM 2193 O O . VAL A 1 270 ? -13.808 3.629 -11.389 1.00 75.31 270 VAL A O 1
ATOM 2196 N N . LEU A 1 271 ? -13.169 5.112 -9.837 1.00 68.88 271 LEU A N 1
ATOM 2197 C CA . LEU A 1 271 ? -13.040 6.260 -10.727 1.00 68.88 271 LEU A CA 1
ATOM 2198 C C . LEU A 1 271 ? -11.602 6.762 -10.618 1.00 68.88 271 LEU A C 1
ATOM 2200 O O . LEU A 1 271 ? -11.200 7.226 -9.550 1.00 68.88 271 LEU A O 1
ATOM 2204 N N . ASN A 1 272 ? -10.836 6.655 -11.705 1.00 61.59 272 ASN A N 1
ATOM 2205 C CA . ASN A 1 272 ? -9.444 7.096 -11.761 1.00 61.59 272 ASN A CA 1
ATOM 2206 C C . ASN A 1 272 ? -9.246 8.135 -12.869 1.00 61.59 272 ASN A C 1
ATOM 2208 O O . ASN A 1 272 ? -9.075 7.794 -14.042 1.00 61.59 272 ASN A O 1
ATOM 2212 N N . LYS A 1 273 ? -9.260 9.416 -12.491 1.00 65.94 273 LYS A N 1
ATOM 2213 C CA . LYS A 1 273 ? -9.046 10.536 -13.416 1.00 65.94 273 LYS A CA 1
ATOM 2214 C C . LYS A 1 273 ? -8.045 11.519 -12.825 1.00 65.94 273 LYS A C 1
ATOM 2216 O O . LYS A 1 273 ? -8.281 12.049 -11.749 1.00 65.94 273 LYS A O 1
ATOM 2221 N N . GLU A 1 274 ? -6.939 11.768 -13.529 1.00 60.91 274 GLU A N 1
ATOM 2222 C CA . GLU A 1 274 ? -6.025 12.905 -13.296 1.00 60.91 274 GLU A CA 1
ATOM 2223 C C . GLU A 1 274 ? -5.677 13.181 -11.812 1.00 60.91 274 GLU A C 1
ATOM 2225 O O . GLU A 1 274 ? -5.657 14.330 -11.372 1.00 60.91 274 GLU A O 1
ATOM 2230 N N . ASN A 1 275 ? -5.348 12.125 -11.051 1.00 70.38 275 ASN A N 1
ATOM 2231 C CA . ASN A 1 275 ? -5.003 12.119 -9.612 1.00 70.38 275 ASN A CA 1
ATOM 2232 C C . ASN A 1 275 ? -6.165 12.030 -8.613 1.00 70.38 275 ASN A C 1
ATOM 2234 O O . ASN A 1 275 ? -5.928 12.127 -7.407 1.00 70.38 275 ASN A O 1
ATOM 2238 N N . PHE A 1 276 ? -7.390 11.828 -9.082 1.00 79.62 276 PHE A N 1
ATOM 2239 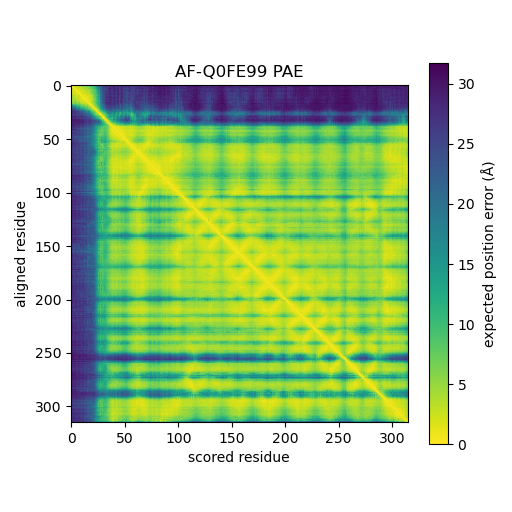C CA . PHE A 1 276 ? -8.544 11.532 -8.249 1.00 79.62 276 PHE A CA 1
ATOM 2240 C C . PHE A 1 276 ? -8.836 10.030 -8.266 1.00 79.62 276 PHE A C 1
ATOM 2242 O O . PHE A 1 276 ? -9.076 9.469 -9.335 1.00 79.62 276 PHE A O 1
ATOM 2249 N N . GLY A 1 277 ? -8.801 9.399 -7.091 1.00 84.00 277 GLY A N 1
ATOM 2250 C CA . GLY A 1 277 ? -9.141 7.990 -6.897 1.00 84.00 277 GLY A CA 1
ATOM 2251 C C . GLY A 1 277 ? -10.387 7.819 -6.030 1.00 84.00 277 GLY A C 1
ATOM 2252 O O . GLY A 1 277 ? -10.626 8.600 -5.112 1.00 84.00 277 GLY A O 1
ATOM 2253 N N . THR A 1 278 ? -11.176 6.783 -6.293 1.00 86.50 278 THR A N 1
ATOM 2254 C CA . THR A 1 278 ? -12.318 6.404 -5.443 1.00 86.50 278 THR A CA 1
ATOM 2255 C C . THR A 1 278 ? -12.145 4.976 -4.953 1.00 86.50 278 THR A C 1
ATOM 2257 O O . THR A 1 278 ? -11.996 4.071 -5.769 1.00 86.50 278 THR A O 1
ATOM 2260 N N . ASN A 1 279 ? -12.174 4.770 -3.640 1.00 90.12 279 ASN A N 1
ATOM 2261 C CA . ASN A 1 279 ? -12.104 3.454 -3.018 1.00 90.12 279 ASN A CA 1
ATOM 2262 C C . ASN A 1 279 ? -13.425 3.152 -2.314 1.00 90.12 279 ASN A C 1
ATOM 2264 O O . ASN A 1 279 ? -13.972 4.009 -1.623 1.00 90.12 279 ASN A O 1
ATOM 2268 N N . VAL A 1 280 ? -13.912 1.923 -2.447 1.00 90.94 280 VAL A N 1
ATOM 2269 C CA . VAL A 1 280 ? -15.129 1.450 -1.782 1.00 90.94 280 VAL A CA 1
ATOM 2270 C C . VAL A 1 280 ? -14.789 0.194 -0.997 1.00 90.94 280 VAL A C 1
ATOM 2272 O O . VAL A 1 280 ? -14.211 -0.737 -1.545 1.00 90.94 280 VAL A O 1
ATOM 2275 N N . THR A 1 281 ? -15.114 0.155 0.290 1.00 91.31 281 THR A N 1
ATOM 2276 C CA . THR A 1 281 ? -14.958 -1.029 1.141 1.00 91.31 281 THR A CA 1
ATOM 2277 C C . THR A 1 281 ? -16.303 -1.384 1.747 1.00 91.31 281 THR A C 1
ATOM 2279 O O . THR A 1 281 ? -16.902 -0.562 2.429 1.00 91.31 281 THR A O 1
ATOM 2282 N N . ILE A 1 282 ? -16.758 -2.608 1.520 1.00 90.81 282 ILE A N 1
ATOM 2283 C CA . ILE A 1 282 ? -17.967 -3.179 2.107 1.00 90.81 282 ILE A CA 1
ATOM 2284 C C . ILE A 1 282 ? -17.514 -4.303 3.032 1.00 90.81 282 ILE A C 1
ATOM 2286 O O . ILE A 1 282 ? -16.722 -5.151 2.625 1.00 90.81 282 ILE A O 1
ATOM 2290 N N . THR A 1 283 ? -17.967 -4.312 4.278 1.00 89.50 283 THR A N 1
ATOM 2291 C CA . THR A 1 283 ? -17.592 -5.334 5.257 1.00 89.50 283 THR A CA 1
ATOM 2292 C C . THR A 1 283 ? -18.801 -5.826 6.032 1.00 89.50 283 THR A C 1
ATOM 2294 O O . THR A 1 283 ? -19.683 -5.050 6.386 1.00 89.50 283 THR A O 1
ATOM 2297 N N . SER A 1 284 ? -18.820 -7.117 6.349 1.00 87.88 284 SER A N 1
ATOM 2298 C CA . SER A 1 284 ? -19.762 -7.670 7.321 1.00 87.88 284 SER A CA 1
ATOM 2299 C C . SER A 1 284 ? -19.285 -7.502 8.769 1.00 87.88 284 SER A C 1
ATOM 2301 O O . SER A 1 284 ? -19.987 -7.896 9.691 1.00 87.88 284 SER A O 1
ATOM 2303 N N . LYS A 1 285 ? -18.077 -6.967 9.011 1.00 83.00 285 LYS A N 1
ATOM 2304 C CA . LYS A 1 285 ? -17.600 -6.675 10.369 1.00 83.00 285 LYS A CA 1
ATOM 2305 C C . LYS A 1 285 ? -18.245 -5.390 10.875 1.00 83.00 285 LYS A C 1
ATOM 2307 O O . LYS A 1 285 ? -18.193 -4.377 10.193 1.00 83.00 285 LYS A O 1
ATOM 2312 N N . ASN A 1 286 ? -18.666 -5.372 12.137 1.00 73.75 286 ASN A N 1
ATOM 2313 C CA . ASN A 1 286 ? -19.031 -4.123 12.817 1.00 73.75 286 ASN A CA 1
ATOM 2314 C C . ASN A 1 286 ? -17.855 -3.138 12.958 1.00 73.75 286 ASN A C 1
ATOM 2316 O O . ASN A 1 286 ? -18.041 -1.924 12.901 1.00 73.75 286 ASN A O 1
ATOM 2320 N N . SER A 1 287 ? -16.631 -3.643 13.148 1.00 68.19 287 SER A N 1
ATOM 2321 C CA . SER A 1 287 ? -15.450 -2.807 13.397 1.00 68.19 287 SER A CA 1
ATOM 2322 C C . SER A 1 287 ? -14.643 -2.532 12.128 1.00 68.19 287 SER A C 1
ATOM 2324 O O . SER A 1 287 ? -14.127 -3.447 11.480 1.00 68.19 287 SER A O 1
ATOM 2326 N N . VAL A 1 288 ? -14.441 -1.243 11.842 1.00 65.00 288 VAL A N 1
ATOM 2327 C CA . VAL A 1 288 ? -13.629 -0.738 10.720 1.00 65.00 288 VAL A CA 1
ATOM 2328 C C . VAL A 1 288 ? -12.131 -0.672 11.066 1.00 65.00 288 VAL A C 1
ATOM 2330 O O . VAL A 1 288 ? -11.296 -0.495 10.181 1.00 65.00 288 VAL A O 1
ATOM 2333 N N . PHE A 1 289 ? -11.751 -0.865 12.338 1.00 58.94 289 PHE A N 1
ATOM 2334 C CA . PHE A 1 289 ? -10.360 -0.736 12.806 1.00 58.94 289 PHE A CA 1
ATOM 2335 C C . PHE A 1 289 ? -9.383 -1.641 12.033 1.00 58.94 289 PHE A C 1
ATOM 2337 O O . PHE A 1 289 ? -8.264 -1.237 11.718 1.00 58.94 289 PHE A O 1
ATOM 2344 N N . SER A 1 290 ? -9.827 -2.843 11.645 1.00 58.59 290 SER A N 1
ATOM 2345 C CA . SER A 1 290 ? -9.014 -3.795 10.868 1.00 58.59 290 SER A CA 1
ATOM 2346 C C . SER A 1 290 ? -8.888 -3.463 9.371 1.00 58.59 290 SER A C 1
ATOM 2348 O O . SER A 1 290 ? -8.002 -4.001 8.713 1.00 58.59 290 SER A O 1
ATOM 2350 N N . LEU A 1 291 ? -9.721 -2.568 8.823 1.00 60.19 291 LEU A N 1
ATOM 2351 C CA . LEU A 1 291 ? -9.819 -2.331 7.375 1.00 60.19 291 LEU A CA 1
ATOM 2352 C C . LEU A 1 291 ? -8.770 -1.346 6.831 1.00 60.19 291 LEU A C 1
ATOM 2354 O O . LEU A 1 291 ? -8.404 -1.405 5.660 1.00 60.19 291 LEU A O 1
ATOM 2358 N N . GLY A 1 292 ? -8.262 -0.443 7.671 1.00 68.44 292 GLY A N 1
ATOM 2359 C CA . GLY A 1 292 ? -7.383 0.660 7.263 1.00 68.44 292 GLY A CA 1
ATOM 2360 C C . GLY A 1 292 ? -5.882 0.381 7.380 1.00 68.44 292 GLY A C 1
ATOM 2361 O O . GLY A 1 292 ? -5.138 1.309 7.699 1.00 68.44 292 GLY A O 1
ATOM 2362 N N . ARG A 1 293 ? -5.434 -0.866 7.204 1.00 82.81 293 ARG A N 1
ATOM 2363 C CA . ARG A 1 293 ? -4.025 -1.260 7.398 1.00 82.81 293 ARG A CA 1
ATOM 2364 C C . ARG A 1 293 ? -3.108 -0.668 6.337 1.00 82.81 293 ARG A C 1
ATOM 2366 O O . ARG A 1 293 ? -3.473 -0.580 5.165 1.00 82.81 293 ARG A O 1
ATOM 2373 N N . LEU A 1 294 ? -1.896 -0.305 6.752 1.00 90.25 294 LEU A N 1
ATOM 2374 C CA . LEU A 1 294 ? -0.810 -0.076 5.806 1.00 90.25 294 LEU A CA 1
ATOM 2375 C C . LEU A 1 294 ? -0.383 -1.415 5.206 1.00 90.25 294 LEU A C 1
ATOM 2377 O O . LEU A 1 294 ? -0.333 -2.417 5.912 1.00 90.25 294 LEU A O 1
ATOM 2381 N N . SER A 1 295 ? -0.041 -1.405 3.923 1.00 92.56 295 SER A N 1
ATOM 2382 C CA . SER A 1 295 ? 0.549 -2.555 3.248 1.00 92.56 295 SER A CA 1
ATOM 2383 C C . SER A 1 295 ? 1.642 -2.085 2.304 1.00 92.56 295 SER A C 1
ATOM 2385 O O . SER A 1 295 ? 1.526 -1.040 1.656 1.00 92.56 295 SER A O 1
ATOM 2387 N N . LEU A 1 296 ? 2.705 -2.872 2.237 1.00 95.25 296 LEU A N 1
ATOM 2388 C CA . LEU A 1 296 ? 3.830 -2.701 1.337 1.00 95.25 296 LEU A CA 1
ATOM 2389 C C . LEU A 1 296 ? 3.852 -3.767 0.234 1.00 95.25 296 LEU A C 1
ATOM 2391 O O . LEU A 1 296 ? 4.792 -3.773 -0.560 1.00 95.25 296 LEU A O 1
ATOM 2395 N N . LYS A 1 297 ? 2.818 -4.621 0.117 1.00 93.56 297 LYS A N 1
ATOM 2396 C CA . LYS A 1 297 ? 2.720 -5.667 -0.921 1.00 93.56 297 LYS A CA 1
ATOM 2397 C C . LYS A 1 297 ? 3.012 -5.138 -2.328 1.00 93.56 297 LYS A C 1
ATOM 2399 O O . LYS A 1 297 ? 3.649 -5.831 -3.115 1.00 93.56 297 LYS A O 1
ATOM 2404 N N . SER A 1 298 ? 2.565 -3.922 -2.647 1.00 90.94 298 SER A N 1
ATOM 2405 C CA . SER A 1 298 ? 2.759 -3.284 -3.956 1.00 90.94 298 SER A CA 1
ATOM 2406 C C . SER A 1 298 ? 4.197 -2.821 -4.230 1.00 90.94 298 SER A C 1
ATOM 2408 O O . SER A 1 298 ? 4.558 -2.643 -5.387 1.00 90.94 298 SER A O 1
ATOM 2410 N N . PHE A 1 299 ? 5.035 -2.683 -3.199 1.00 92.69 299 PHE A N 1
ATOM 2411 C CA . PHE A 1 299 ? 6.439 -2.259 -3.287 1.00 92.69 299 PHE A CA 1
ATOM 2412 C C . PHE A 1 299 ? 7.416 -3.442 -3.284 1.00 92.69 299 PHE A C 1
ATOM 2414 O O . PHE A 1 299 ? 8.567 -3.286 -2.877 1.00 92.69 299 PHE A O 1
ATOM 2421 N N . ARG A 1 300 ? 6.966 -4.636 -3.673 1.00 94.06 300 ARG A N 1
ATOM 2422 C CA . ARG A 1 300 ? 7.810 -5.831 -3.772 1.00 94.06 300 ARG A CA 1
ATOM 2423 C C . ARG A 1 300 ? 8.440 -5.953 -5.149 1.00 94.06 300 ARG A C 1
ATOM 2425 O O . ARG A 1 300 ? 7.817 -5.590 -6.146 1.00 94.06 300 ARG A O 1
ATOM 2432 N N . ARG A 1 301 ? 9.614 -6.579 -5.218 1.00 92.88 301 ARG A N 1
ATOM 2433 C CA . ARG A 1 301 ? 10.276 -6.932 -6.478 1.00 92.88 301 ARG A CA 1
ATOM 2434 C C . ARG A 1 301 ? 9.381 -7.795 -7.373 1.00 92.88 301 ARG A C 1
ATOM 2436 O O . ARG A 1 301 ? 9.327 -7.550 -8.572 1.00 92.88 301 ARG A O 1
ATOM 2443 N N . LYS A 1 302 ? 8.627 -8.745 -6.794 1.00 91.81 302 LYS A N 1
ATOM 2444 C CA . LYS A 1 302 ? 7.691 -9.628 -7.529 1.00 91.81 302 LYS A CA 1
ATOM 2445 C C . LYS A 1 302 ? 6.605 -8.854 -8.292 1.00 91.81 302 LYS A C 1
ATOM 2447 O O . LYS A 1 302 ? 6.057 -9.394 -9.234 1.00 91.81 302 LYS A O 1
ATOM 2452 N N . ASN A 1 303 ? 6.320 -7.602 -7.923 1.00 89.56 303 ASN A N 1
ATOM 2453 C CA . ASN A 1 303 ? 5.297 -6.790 -8.587 1.00 89.56 303 ASN A CA 1
ATOM 2454 C C . ASN A 1 303 ? 5.870 -5.834 -9.650 1.00 89.56 303 ASN A C 1
ATOM 2456 O O . ASN A 1 303 ? 5.120 -5.052 -10.239 1.00 89.56 303 ASN A O 1
ATOM 2460 N N . LEU A 1 304 ? 7.189 -5.832 -9.873 1.00 89.06 304 LEU A N 1
ATOM 2461 C CA . LEU A 1 304 ? 7.826 -4.904 -10.809 1.00 89.06 304 LEU A CA 1
ATOM 2462 C C . LEU A 1 304 ? 7.409 -5.135 -12.253 1.00 89.06 304 LEU A C 1
ATOM 2464 O O . LEU A 1 304 ? 7.277 -4.165 -12.992 1.00 89.06 304 LEU A O 1
ATOM 2468 N N . ASP A 1 305 ? 7.171 -6.381 -12.645 1.00 87.81 305 ASP A N 1
ATOM 2469 C CA . ASP A 1 305 ? 6.693 -6.730 -13.980 1.00 87.81 305 ASP A CA 1
ATOM 2470 C C . ASP A 1 305 ? 5.288 -6.152 -14.234 1.00 87.81 305 ASP A C 1
ATOM 2472 O O . ASP A 1 305 ? 5.023 -5.569 -15.286 1.00 87.81 305 ASP A O 1
ATOM 2476 N N . LYS A 1 306 ? 4.399 -6.237 -13.237 1.00 85.50 306 LYS A N 1
ATOM 2477 C CA . LYS A 1 306 ? 3.045 -5.686 -13.291 1.00 85.50 306 LYS A CA 1
ATOM 2478 C C . LYS A 1 306 ? 3.081 -4.163 -13.372 1.00 85.50 306 LYS A C 1
ATOM 2480 O O . LYS A 1 306 ? 2.405 -3.577 -14.218 1.00 85.50 306 LYS A O 1
ATOM 2485 N N . LEU A 1 307 ? 3.896 -3.522 -12.531 1.00 82.81 307 LEU A N 1
ATOM 2486 C CA . LEU A 1 307 ? 4.105 -2.072 -12.573 1.00 82.81 307 LEU A CA 1
ATOM 2487 C C . LEU A 1 307 ? 4.690 -1.634 -13.918 1.00 82.81 307 LEU A C 1
ATOM 2489 O O . LEU A 1 307 ? 4.248 -0.639 -14.483 1.00 82.81 307 LEU A O 1
ATOM 2493 N N . TRP A 1 308 ? 5.642 -2.393 -14.456 1.00 86.00 308 TRP A N 1
ATOM 2494 C CA . TRP A 1 308 ? 6.233 -2.128 -15.759 1.00 86.00 308 TRP A CA 1
ATOM 2495 C C . TRP A 1 308 ? 5.183 -2.162 -16.869 1.00 86.00 308 TRP A C 1
ATOM 2497 O O . TRP A 1 308 ? 5.001 -1.163 -17.561 1.00 86.00 308 TRP A O 1
ATOM 2507 N N . LYS A 1 309 ? 4.426 -3.259 -16.985 1.00 82.88 309 LYS A N 1
ATOM 2508 C CA . LYS A 1 309 ? 3.381 -3.436 -18.010 1.00 82.88 309 LYS A CA 1
ATOM 2509 C C . LYS A 1 309 ? 2.287 -2.368 -17.934 1.00 82.88 309 LYS A C 1
ATOM 2511 O O . LYS A 1 309 ? 1.761 -1.949 -18.960 1.00 82.88 309 LYS A O 1
ATOM 2516 N N . LYS A 1 310 ? 1.961 -1.890 -16.727 1.00 77.81 310 LYS A N 1
ATOM 2517 C CA . LYS A 1 310 ? 0.991 -0.802 -16.516 1.00 77.81 310 LYS A CA 1
ATOM 2518 C C . LYS A 1 310 ? 1.465 0.536 -17.096 1.00 77.81 310 LYS A C 1
ATOM 2520 O O . LYS A 1 310 ? 0.641 1.379 -17.448 1.00 77.81 310 LYS A O 1
ATOM 2525 N N . HIS A 1 311 ? 2.777 0.753 -17.171 1.00 73.56 311 HIS A N 1
ATOM 2526 C CA . HIS A 1 311 ? 3.366 2.067 -17.427 1.00 73.56 311 HIS A CA 1
ATOM 2527 C C . HIS A 1 311 ? 4.144 2.164 -18.743 1.00 73.56 311 HIS A C 1
ATOM 2529 O O . HIS A 1 311 ? 4.173 3.234 -19.348 1.00 73.56 311 HIS A O 1
ATOM 2535 N N . ILE A 1 312 ? 4.733 1.075 -19.227 1.00 78.44 312 ILE A N 1
ATOM 2536 C CA . ILE A 1 312 ? 5.417 1.020 -20.517 1.00 78.44 312 ILE A CA 1
ATOM 2537 C C . ILE A 1 312 ? 4.613 0.121 -21.442 1.00 78.44 312 ILE A C 1
ATOM 2539 O O . ILE A 1 312 ? 4.534 -1.090 -21.264 1.00 78.44 312 ILE A O 1
ATOM 2543 N N . ASN A 1 313 ? 4.025 0.750 -22.453 1.00 76.38 313 ASN A N 1
ATOM 2544 C CA . ASN A 1 313 ? 3.375 0.078 -23.562 1.00 76.38 313 ASN A CA 1
ATOM 2545 C C . ASN A 1 313 ? 3.622 0.917 -24.819 1.00 76.38 313 ASN A C 1
ATOM 2547 O O . ASN A 1 313 ? 3.469 2.142 -24.780 1.00 76.38 313 ASN A O 1
ATOM 2551 N N . TYR A 1 314 ? 4.037 0.259 -25.898 1.00 74.75 314 TYR A N 1
ATOM 2552 C CA . TYR A 1 314 ? 4.276 0.891 -27.193 1.00 74.75 314 TYR A CA 1
ATOM 2553 C C . TYR A 1 314 ? 3.000 1.023 -28.045 1.00 74.75 314 TYR A C 1
ATOM 2555 O O . TYR A 1 314 ? 3.019 1.776 -29.019 1.00 74.75 314 TYR A O 1
ATOM 2563 N N . ASN A 1 315 ? 1.902 0.365 -27.647 1.00 62.22 315 ASN A N 1
ATOM 2564 C CA . ASN A 1 315 ? 0.599 0.366 -28.330 1.00 62.22 315 ASN A CA 1
ATOM 2565 C C . ASN A 1 315 ? -0.333 1.520 -27.892 1.00 62.22 315 ASN A C 1
ATOM 2567 O O . ASN A 1 315 ? -0.353 1.887 -26.692 1.00 62.22 315 ASN A O 1
#

Foldseek 3Di:
DVVVVVVVVVVVVVVVVPPPPPPCQPAPQDDPDQDLVVVLVVVVVVCVVCVVDQWHWAFFDDLQKTFKIWTQGPVLSVVCLVVQNLPSRRVVTDIDGPAMDGHFAFFWEWEWEAEPQKIKTKTWTDPGSFKIKIWMWIDHVHTKIWIKIKGKDDPISFKIKIWMWIDIPPFAIKIKIKMKGADPQRQKMKIKIWIDGPPDPWIKIKIWMWGPCVVPFWIWIWMWMDGPNWIKIKIWIWGDDDAKIKIWIWMDTPPDPDIDIKIKIKGWQPDDDDNYRYIYIYMHDPDCRVVPHDDCSCNDPVCVSVSSVSNNGSD

Sequence (315 aa):
MLIRTFIRYYKYIVFILLMPMTIQAEEIEYIPSNSSKSIVKNIDRLFKQKPQKISILLTPKIKGKSRYSFSIRKDAYYLSKKYADASDLFYLSEQIDSGLKFQSNKSKNIDIIISENNSNLILNQSILSNINLGLFLKNKDKISFGVNLNKDVIISKNALGNFGVEQAKDEYMVFNAKFVKLSNNENSEFYGNVNHEFKSDHLNVGIGNTWFDIADQFDLTLGIQEQSKKVGSELYATFGDEDIKFQVGLNQIKNNSNMNMFFNLKFENVLNKENFGTNVTITSKNSVFSLGRLSLKSFRRKNLDKLWKKHINYN